Protein 7TXJ (pdb70)

Secondary structure (DSSP, 8-state):
---SHHHHHHHHTHHHHHHHHHSSS-SHHHHTSHHHHHHHHHHHHHHHHHHHHT-HHHHHHHHHHHHHHHHTT--HHHHHHHHHHHHHHHTTTTTS--S--HHHHHHHHHTTS-------TTEEEEE-TTS-EEEEEHHHHHHHHHHHHHHH-/--------S--S-HHHHHHHHHHHHHHHHH-HHHHHHHHHHHHHHHIIIIIIIIIHHHHHHHHHHHHHH-SS--HHHHHHHHHIIIIITTT--S-HHHHHHHHHTTT--HHHHHHHHHHHHHHHHHH-HHHHHHH-S----TTTHHHHHHHHHHHS-PPPTTTTTTTTTTTS----TTSSSSS----THHHHHHHHHT-

Solvent-accessible surface area: 23412 Å² total; per-residue (Å²): 266,77,84,157,51,26,55,119,140,81,81,63,146,60,100,56,75,15,30,0,61,83,12,93,94,94,11,177,134,34,51,63,89,104,175,25,40,124,41,10,51,133,90,4,118,94,54,11,125,94,95,50,66,126,58,102,50,11,78,64,2,84,100,14,3,81,96,28,6,109,136,46,40,10,44,113,108,63,30,41,81,14,53,33,8,0,71,90,14,19,42,45,60,70,122,94,130,110,14,22,52,50,92,44,27,30,69,39,40,20,125,72,18,56,67,155,136,144,121,67,7,84,71,58,105,20,147,26,219,117,54,112,85,50,77,11,24,16,41,97,7,6,69,54,13,12,85,35,14,75,171,137,93,124,95,110,82,146,91,159,184,86,77,99,160,62,33,34,88,119,95,46,40,139,46,59,5,44,42,24,45,121,80,33,89,106,157,0,118,90,78,5,84,109,30,9,62,72,96,86,57,44,82,45,61,4,48,40,100,0,30,103,118,2,118,107,40,4,93,87,42,41,41,76,85,77,23,160,50,9,66,79,5,0,57,58,1,0,94,1,2,16,23,0,12,64,42,36,0,52,27,1,63,63,28,1,49,80,101,62,35,89,54,81,17,5,56,80,2,5,4,75,0,0,59,26,0,81,62,70,1,40,39,16,32,100,81,26,33,173,73,121,12,52,70,94,56,2,51,57,45,9,6,63,31,15,142,142,51,34,26,28,71,76,70,100,26,28,114,90,27,58,103,95,113,147,94,67,70,64,142,160,106,69,64,96,45,184,60,79,66,117,83,61,167,67,60,124,125,136,124,184

B-factor: mean 101.98, std 21.0, range [30.0, 161.42]

Foldseek 3Di:
DDDDVVLVVQLVVVLVVLCCVVPPPDNPPPVPDVVVVVVSNVVSVVVSVCVVVPCVQLVVLLVLLPVLCPVQVNDPPCSVVSSCCSCVDSPCPDPPPDPDDDVVVVVVVVVVQADDDCPDRQKDWDAHPVRDIDIDGNSVSVVVSVVVSVVVD/DCPDDDDDDDDVCVLVVVLVVQLVVCCVPPHNPCSNVPVVVVVVQVCVQCVLAVNVLCVVCVVVLCVPPNDPPCPLVVCLLVVLCQCCPQWLADAPVRVLVPSCVVPDDNPVSLASSQVSLVVRCVRFVVVVVLLDPDHGDSVCNSPRSRVSSVVDDTHDNCRSGDVPHDPDDDDALPDPDDPRVDDCVVPVVVVVVVD

Radius of gyration: 25.63 Å; Cα contacts (8 Å, |Δi|>4): 275; chains: 2; bounding box: 57×67×66 Å

Nearest PDB structures (foldseek):
  7txj-assembly1_A-1  TM=1.007E+00  e=1.797E-23  Betalipothrixvirus pozzuoliense
  6wq2-assembly1_B  TM=9.716E-01  e=8.296E-14  Sulfolobus islandicus filamentous virus
  8iuj-assembly1_4A  TM=2.163E-01  e=3.738E+00  Euglena gracilis
  7txj-assembly1_a-1  TM=1.005E+00  e=4.068E-31  Betalipothrixvirus pozzuoliense
  6wq2-assembly1_d  TM=9.710E-01  e=1.182E-21  Sulfolobus islandicus filamentous virus

Structure (mmCIF, N/CA/C/O backbone):
data_7TXJ
#
_entry.id   7TXJ
#
loop_
_entity.id
_entity.type
_entity.pdbx_description
1 polymer "DNA (5'-D(*TP*AP*TP*AP*TP*AP*TP*AP*TP*AP*TP*A)-3')"
2 polymer MCP1
3 polymer MCP2
#
loop_
_atom_site.group_PDB
_atom_site.id
_atom_site.type_symbol
_atom_site.label_atom_id
_atom_site.label_alt_id
_atom_site.label_comp_id
_atom_site.label_asym_id
_atom_site.label_entity_id
_atom_site.label_seq_id
_atom_site.pdbx_PDB_ins_code
_atom_site.Cartn_x
_atom_site.Cartn_y
_atom_site.Cartn_z
_atom_site.occupancy
_atom_site.B_iso_or_equiv
_atom_site.auth_seq_id
_atom_site.auth_comp_id
_atom_site.auth_asym_id
_atom_site.auth_atom_id
_atom_site.pdbx_PDB_model_num
ATOM 493 N N . ARG C 2 7 ? 0.977 -43.282 29.516 1.00 90.73 7 ARG A N 1
ATOM 494 C CA . ARG C 2 7 ? -0.023 -43.159 30.567 1.00 90.73 7 ARG A CA 1
ATOM 495 C C . ARG C 2 7 ? -0.374 -41.704 30.818 1.00 90.73 7 ARG A C 1
ATOM 496 O O . ARG C 2 7 ? 0.403 -40.813 30.491 1.00 90.73 7 ARG A O 1
ATOM 504 N N . LEU C 2 8 ? -1.540 -41.460 31.410 1.00 89.69 8 LEU A N 1
ATOM 505 C CA . LEU C 2 8 ? -1.965 -40.113 31.764 1.00 89.69 8 LEU A CA 1
ATOM 506 C C . LEU C 2 8 ? -1.759 -39.909 33.254 1.00 89.69 8 LEU A C 1
ATOM 507 O O . LEU C 2 8 ? -2.060 -40.800 34.054 1.00 89.69 8 LEU A O 1
ATOM 512 N N . SER C 2 9 ? -1.244 -38.744 33.618 1.00 87.87 9 SER A N 1
ATOM 513 C CA . SER C 2 9 ? -1.134 -38.368 35.016 1.00 87.87 9 SER A CA 1
ATOM 514 C C . SER C 2 9 ? -0.898 -36.873 35.086 1.00 87.87 9 SER A C 1
ATOM 515 O O . SER C 2 9 ? 0.040 -36.371 34.462 1.00 87.87 9 SER A O 1
ATOM 518 N N . GLN C 2 10 ? -1.750 -36.174 35.833 1.00 84.96 10 GLN A N 1
ATOM 519 C CA . GLN C 2 10 ? -1.577 -34.748 36.070 1.00 84.96 10 GLN A CA 1
ATOM 520 C C . GLN C 2 10 ? -1.428 -33.979 34.768 1.00 84.96 10 GLN A C 1
ATOM 521 O O . GLN C 2 10 ? -2.346 -33.275 34.340 1.00 84.96 10 GLN A O 1
ATOM 527 N N . ALA C 2 11 ? -0.267 -34.125 34.131 1.00 79.99 11 ALA A N 1
ATOM 528 C CA . ALA C 2 11 ? 0.084 -33.272 33.006 1.00 79.99 11 ALA A CA 1
ATOM 529 C C . ALA C 2 11 ? -0.844 -33.476 31.820 1.00 79.99 11 ALA A C 1
ATOM 530 O O . ALA C 2 11 ? -0.998 -32.577 30.990 1.00 79.99 11 ALA A O 1
ATOM 532 N N . SER C 2 12 ? -1.461 -34.651 31.709 1.00 76.77 12 SER A N 1
ATOM 533 C CA . SER C 2 12 ? -2.223 -34.947 30.500 1.00 76.77 12 SER A CA 1
ATOM 534 C C . SER C 2 12 ? -3.419 -34.017 30.350 1.00 76.77 12 SER A C 1
ATOM 535 O O . SER C 2 12 ? -3.722 -33.556 29.243 1.00 76.77 12 SER A O 1
ATOM 538 N N . VAL C 2 13 ? -4.119 -33.737 31.449 1.00 73.79 13 VAL A N 1
ATOM 539 C CA . VAL C 2 13 ? -5.265 -32.838 31.376 1.00 73.79 13 VAL A CA 1
ATOM 540 C C . VAL C 2 13 ? -4.829 -31.458 30.910 1.00 73.79 13 VAL A C 1
ATOM 541 O O . VAL C 2 13 ? -5.458 -30.857 30.033 1.00 73.79 13 VAL A O 1
ATOM 545 N N . LEU C 2 14 ? -3.739 -30.941 31.473 1.00 74.51 14 LEU A N 1
ATOM 546 C CA . LEU C 2 14 ? -3.239 -29.643 31.040 1.00 74.51 14 LEU A CA 1
ATOM 547 C C . LEU C 2 14 ? -2.835 -29.671 29.578 1.00 74.51 14 LEU A C 1
ATOM 548 O O . LEU C 2 14 ? -3.079 -28.712 28.839 1.00 74.51 14 LEU A O 1
ATOM 553 N N . ARG C 2 15 ? -2.204 -30.758 29.144 1.00 72.05 15 ARG A N 1
ATOM 554 C CA . ARG C 2 15 ? -1.741 -30.824 27.767 1.00 72.05 15 ARG A CA 1
ATOM 555 C C . ARG C 2 15 ? -2.913 -30.825 26.799 1.00 72.05 15 ARG A C 1
ATOM 556 O O . ARG C 2 15 ? -2.839 -30.216 25.729 1.00 72.05 15 ARG A O 1
ATOM 564 N N . TYR C 2 16 ? -4.002 -31.511 27.149 1.00 72.18 16 TYR A N 1
ATOM 565 C CA . TYR C 2 16 ? -5.188 -31.446 26.300 1.00 72.18 16 TYR A CA 1
ATOM 566 C C . TYR C 2 16 ? -5.818 -30.063 26.347 1.00 72.18 16 TYR A C 1
ATOM 567 O O . TYR C 2 16 ? -6.328 -29.571 25.336 1.00 72.18 16 TYR A O 1
ATOM 576 N N . TYR C 2 17 ? -5.808 -29.427 27.519 1.00 76.28 17 TYR A N 1
ATOM 577 C CA . TYR C 2 17 ? -6.364 -28.084 27.638 1.00 76.28 17 TYR A CA 1
ATOM 578 C C . TYR C 2 17 ? -5.636 -27.080 26.763 1.00 76.28 17 TYR A C 1
ATOM 579 O O . TYR C 2 17 ? -6.278 -26.263 26.100 1.00 76.28 17 TYR A O 1
ATOM 588 N N . ALA C 2 18 ? -4.308 -27.125 26.744 1.00 78.80 18 ALA A N 1
ATOM 589 C CA . ALA C 2 18 ? -3.554 -26.067 26.088 1.00 78.80 18 ALA A CA 1
ATOM 590 C C . ALA C 2 18 ? -3.868 -25.994 24.602 1.00 78.80 18 ALA A C 1
ATOM 591 O O . ALA C 2 18 ? -4.004 -24.902 24.043 1.00 78.80 18 ALA A O 1
ATOM 593 N N . LYS C 2 19 ? -4.001 -27.143 23.945 1.00 75.53 19 LYS A N 1
ATOM 594 C CA . LYS C 2 19 ? -4.031 -27.147 22.489 1.00 75.53 19 LYS A CA 1
ATOM 595 C C . LYS C 2 19 ? -5.407 -26.856 21.910 1.00 75.53 19 LYS A C 1
ATOM 596 O O . LYS C 2 19 ? -5.531 -26.757 20.687 1.00 75.53 19 LYS A O 1
ATOM 602 N N . ARG C 2 20 ? -6.436 -26.710 22.743 1.00 82.45 20 ARG A N 1
ATOM 603 C CA . ARG C 2 20 ? -7.739 -26.307 22.232 1.00 82.45 20 ARG A CA 1
ATOM 604 C C . ARG C 2 20 ? -7.781 -24.830 21.878 1.00 82.45 20 ARG A C 1
ATOM 605 O O . ARG C 2 20 ? -8.661 -24.406 21.116 1.00 82.45 20 ARG A O 1
ATOM 613 N N . PHE C 2 21 ? -6.843 -24.046 22.408 1.00 82.63 21 PHE A N 1
ATOM 614 C CA . PHE C 2 21 ? -6.920 -22.596 22.288 1.00 82.63 21 PHE A CA 1
ATOM 615 C C . PHE C 2 21 ? -6.825 -22.154 20.833 1.00 82.63 21 PHE A C 1
ATOM 616 O O . PHE C 2 21 ? -7.581 -21.282 20.396 1.00 82.63 21 PHE A O 1
ATOM 624 N N . THR C 2 22 ? -5.891 -22.727 20.074 1.00 80.86 22 THR A N 1
ATOM 625 C CA . THR C 2 22 ? -5.688 -22.275 18.701 1.00 80.86 22 THR A CA 1
ATOM 626 C C . THR C 2 22 ? -6.921 -22.516 17.842 1.00 80.86 22 THR A C 1
ATOM 627 O O . THR C 2 22 ? -7.422 -21.595 17.188 1.00 80.86 22 THR A O 1
ATOM 631 N N . MET C 2 23 ? -7.435 -23.744 17.839 1.00 84.06 23 MET A N 1
ATOM 632 C CA . MET C 2 23 ? -8.577 -24.050 16.989 1.00 84.06 23 MET A CA 1
ATOM 633 C C . MET C 2 23 ? -9.836 -23.367 17.492 1.00 84.06 23 MET A C 1
ATOM 634 O O . MET C 2 23 ? -10.761 -23.110 16.715 1.00 84.06 23 MET A O 1
ATOM 639 N N . ASN C 2 24 ? -9.904 -23.073 18.788 1.00 80.77 24 ASN A N 1
ATOM 640 C CA . ASN C 2 24 ? -11.076 -22.368 19.283 1.00 80.77 24 ASN A CA 1
ATOM 641 C C . ASN C 2 24 ? -11.048 -20.892 18.897 1.00 80.77 24 ASN A C 1
ATOM 642 O O . ASN C 2 24 ? -12.075 -20.333 18.491 1.00 80.77 24 ASN A O 1
ATOM 647 N N . VAL C 2 25 ? -9.885 -20.242 18.998 1.00 79.42 25 VAL A N 1
ATOM 648 C CA . VAL C 2 25 ? -9.810 -18.846 18.581 1.00 79.42 25 VAL A CA 1
ATOM 649 C C . VAL C 2 25 ? -9.930 -18.747 17.072 1.00 79.42 25 VAL A C 1
ATOM 650 O O . VAL C 2 25 ? -10.320 -17.705 16.537 1.00 79.42 25 VAL A O 1
ATOM 654 N N . GLY C 2 26 ? -9.603 -19.821 16.359 1.00 78.64 26 GLY A N 1
ATOM 655 C CA . GLY C 2 26 ? -9.847 -19.828 14.930 1.00 78.64 26 GLY A CA 1
ATOM 656 C C . GLY C 2 26 ? -11.324 -19.799 14.594 1.00 78.64 26 GLY A C 1
ATOM 657 O O . GLY C 2 26 ? -11.753 -19.051 13.714 1.00 78.64 26 GLY A O 1
ATOM 658 N N . THR C 2 27 ? -12.124 -20.608 15.291 1.00 75.67 27 THR A N 1
ATOM 659 C CA . THR C 2 27 ? -13.535 -20.710 14.938 1.00 75.67 27 THR A CA 1
ATOM 660 C C . THR C 2 27 ? -14.341 -19.551 15.500 1.00 75.67 27 THR A C 1
ATOM 661 O O . THR C 2 27 ? -15.398 -19.208 14.960 1.00 75.67 27 THR A O 1
ATOM 665 N N . THR C 2 28 ? -13.880 -18.944 16.594 1.00 77.90 28 THR A N 1
ATOM 666 C CA . THR C 2 28 ? -14.590 -17.776 17.103 1.00 77.90 28 THR A CA 1
ATOM 667 C C . THR C 2 28 ? -14.546 -16.629 16.103 1.00 77.90 28 THR A C 1
ATOM 668 O O . THR C 2 28 ? -15.588 -16.080 15.733 1.00 77.90 28 THR A O 1
ATOM 672 N N . ALA C 2 29 ? -13.355 -16.266 15.641 1.00 78.34 29 ALA A N 1
ATOM 673 C CA . ALA C 2 29 ? -13.174 -15.243 14.616 1.00 78.34 29 ALA A CA 1
ATOM 674 C C . ALA C 2 29 ? -12.428 -15.885 13.456 1.00 78.34 29 ALA A C 1
ATOM 675 O O . ALA C 2 29 ? -11.285 -16.322 13.613 1.00 78.34 29 ALA A O 1
ATOM 677 N N . HIS C 2 30 ? -13.064 -15.927 12.289 1.00 78.90 30 HIS A N 1
ATOM 678 C CA . HIS C 2 30 ? -12.636 -16.864 11.259 1.00 78.90 30 HIS A CA 1
ATOM 679 C C . HIS C 2 30 ? -11.428 -16.347 10.493 1.00 78.90 30 HIS A C 1
ATOM 680 O O . HIS C 2 30 ? -10.368 -16.980 10.492 1.00 78.90 30 HIS A O 1
ATOM 687 N N . VAL C 2 31 ? -11.557 -15.199 9.838 1.00 86.04 31 VAL A N 1
ATOM 688 C CA . VAL C 2 31 ? -10.455 -14.685 9.035 1.00 86.04 31 VAL A CA 1
ATOM 689 C C . VAL C 2 31 ? -9.932 -13.422 9.702 1.00 86.04 31 VAL A C 1
ATOM 690 O O . VAL C 2 31 ? -9.196 -12.634 9.098 1.00 86.04 31 VAL A O 1
ATOM 694 N N . LEU C 2 32 ? -10.301 -13.222 10.964 1.00 91.08 32 LEU A N 1
ATOM 695 C CA . LEU C 2 32 ? -9.841 -12.077 11.740 1.00 91.08 32 LEU A CA 1
ATOM 696 C C . LEU C 2 32 ? -9.165 -12.601 13.006 1.00 91.08 32 LEU A C 1
ATOM 697 O O . LEU C 2 32 ? -9.765 -12.657 14.079 1.00 91.08 32 LEU A O 1
ATOM 702 N N . GLY C 2 33 ? -7.893 -12.972 12.882 1.00 99.69 33 GLY A N 1
ATOM 703 C CA . GLY C 2 33 ? -7.159 -13.409 14.055 1.00 99.69 33 GLY A CA 1
ATOM 704 C C . GLY C 2 33 ? -6.407 -12.267 14.707 1.00 9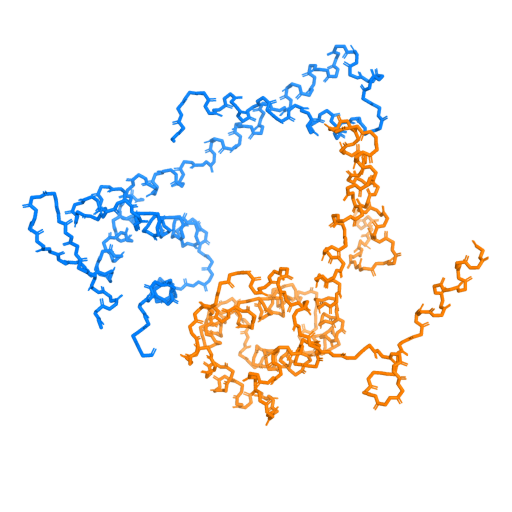9.69 33 GLY A C 1
ATOM 705 O O . GLY C 2 33 ? -6.589 -11.983 15.895 1.00 99.69 33 GLY A O 1
ATOM 706 N N . LYS C 2 34 ? -5.579 -11.573 13.923 1.00 110.75 34 LYS A N 1
ATOM 707 C CA . LYS C 2 34 ? -4.745 -10.510 14.471 1.00 110.75 34 LYS A CA 1
ATOM 708 C C . LYS C 2 34 ? -5.600 -9.398 15.060 1.00 110.75 34 LYS A C 1
ATOM 709 O O . LYS C 2 34 ? -5.313 -8.881 16.145 1.00 110.75 34 LYS A O 1
ATOM 715 N N . GLU C 2 35 ? -6.664 -9.024 14.355 1.00 112.51 35 GLU A N 1
ATOM 716 C CA . GLU C 2 35 ? -7.503 -7.926 14.812 1.00 112.51 35 GLU A CA 1
ATOM 717 C C . GLU C 2 35 ? -8.265 -8.299 16.076 1.00 112.51 35 GLU A C 1
ATOM 718 O O . GLU C 2 35 ? -8.248 -7.559 17.064 1.00 112.51 35 GLU A O 1
ATOM 724 N N . VAL C 2 36 ? -8.933 -9.452 16.068 1.00 105.09 36 VAL A N 1
ATOM 725 C CA . VAL C 2 36 ? -9.835 -9.782 17.164 1.00 105.09 36 VAL A CA 1
ATOM 726 C C . VAL C 2 36 ? -9.061 -10.178 18.413 1.00 105.09 36 VAL A C 1
ATOM 727 O O . VAL C 2 36 ? -9.374 -9.722 19.519 1.00 105.09 36 VAL A O 1
ATOM 731 N N . ALA C 2 37 ? -8.034 -11.018 18.266 1.00 102.79 37 ALA A N 1
ATOM 732 C CA . ALA C 2 37 ? -7.432 -11.641 19.441 1.00 102.79 37 ALA A CA 1
ATOM 733 C C . ALA C 2 37 ? -6.756 -10.618 20.343 1.00 102.79 37 ALA A C 1
ATOM 734 O O . ALA C 2 37 ? -6.422 -10.923 21.492 1.00 102.79 37 ALA A O 1
ATOM 736 N N . GLY C 2 38 ? -6.545 -9.401 19.844 1.00 109.11 38 GLY A N 1
ATOM 737 C CA . GLY C 2 38 ? -5.890 -8.389 20.656 1.00 109.11 38 GLY A CA 1
ATOM 738 C C . GLY C 2 38 ? -6.701 -8.000 21.878 1.00 109.11 38 GLY A C 1
ATOM 739 O O . GLY C 2 38 ? -6.151 -7.779 22.960 1.00 109.11 38 GLY A O 1
ATOM 740 N N . ASN C 2 39 ? -8.013 -7.907 21.721 1.00 106.99 39 ASN A N 1
ATOM 741 C CA . ASN C 2 39 ? -8.864 -7.446 22.810 1.00 106.99 39 ASN A CA 1
ATOM 742 C C . ASN C 2 39 ? -8.876 -8.472 23.938 1.00 106.99 39 ASN A C 1
ATOM 743 O O . ASN C 2 39 ? -8.976 -9.673 23.673 1.00 106.99 39 ASN A O 1
ATOM 748 N N . PRO C 2 40 ? -8.765 -8.047 25.196 1.00 108.13 40 PRO A N 1
ATOM 749 C CA . PRO C 2 40 ? -8.730 -9.022 26.298 1.00 108.13 40 PRO A CA 1
ATOM 750 C C . PRO C 2 40 ? -10.022 -9.797 26.476 1.00 108.13 40 PRO A C 1
ATOM 751 O O . PRO C 2 40 ? -9.990 -10.951 26.936 1.00 108.13 40 PRO A O 1
ATOM 755 N N . TRP C 2 41 ? -11.164 -9.196 26.136 1.00 106.55 41 TRP A N 1
ATOM 756 C CA . TRP C 2 41 ? -12.436 -9.838 26.438 1.00 106.55 41 TRP A CA 1
ATOM 757 C C . TRP C 2 41 ? -12.536 -11.187 25.745 1.00 106.55 41 TRP A C 1
ATOM 758 O O . TRP C 2 41 ? -12.887 -12.193 26.371 1.00 106.55 41 TRP A O 1
ATOM 769 N N . VAL C 2 42 ? -12.232 -11.224 24.444 1.00 102.15 42 VAL A N 1
ATOM 770 C CA . VAL C 2 42 ? -12.359 -12.463 23.687 1.00 102.15 42 VAL A CA 1
ATOM 771 C C . VAL C 2 42 ? -11.449 -13.526 24.265 1.00 102.15 42 VAL A C 1
ATOM 772 O O . VAL C 2 42 ? -11.803 -14.710 24.288 1.00 102.15 42 VAL A O 1
ATOM 776 N N . ALA C 2 43 ? -10.268 -13.131 24.743 1.00 103.06 43 ALA A N 1
ATOM 777 C CA . ALA C 2 43 ? -9.411 -14.084 25.430 1.00 103.06 43 ALA A CA 1
ATOM 778 C C . ALA C 2 43 ? -10.107 -14.650 26.655 1.00 103.06 43 ALA A C 1
ATOM 779 O O . ALA C 2 43 ? -10.065 -15.864 26.883 1.00 103.06 43 ALA A O 1
ATOM 781 N N . LYS C 2 44 ? -10.788 -13.799 27.425 1.00 101.55 44 LYS A N 1
ATOM 782 C CA . LYS C 2 44 ? -11.526 -14.296 28.583 1.00 101.55 44 LYS A CA 1
ATOM 783 C C . LYS C 2 44 ? -12.585 -15.314 28.176 1.00 101.55 44 LYS A C 1
ATOM 784 O O . LYS C 2 44 ? -12.683 -16.396 28.767 1.00 101.55 44 LYS A O 1
ATOM 790 N N . ALA C 2 45 ? -13.382 -14.992 27.158 1.00 93.30 45 ALA A N 1
ATOM 791 C CA . ALA C 2 45 ? -14.477 -15.877 26.776 1.00 93.30 45 ALA A CA 1
ATOM 792 C C . ALA C 2 45 ? -13.960 -17.199 26.227 1.00 93.30 45 ALA A C 1
ATOM 793 O O . ALA C 2 45 ? -14.489 -18.268 26.553 1.00 93.30 45 ALA A O 1
ATOM 795 N N . ILE C 2 46 ? -12.936 -17.152 25.374 1.00 89.52 46 ILE A N 1
ATOM 796 C CA . ILE C 2 46 ? -12.476 -18.379 24.737 1.00 89.52 46 ILE A CA 1
ATOM 797 C C . ILE C 2 46 ? -11.751 -19.254 25.751 1.00 89.52 46 ILE A C 1
ATOM 798 O O . ILE C 2 46 ? -11.858 -20.489 25.722 1.00 89.52 46 ILE A O 1
ATOM 803 N N . ASP C 2 47 ? -11.030 -18.627 26.684 1.00 92.69 47 ASP A N 1
ATOM 804 C CA . ASP C 2 47 ? -10.551 -19.332 27.862 1.00 92.69 47 ASP A CA 1
ATOM 805 C C . ASP C 2 47 ? -11.691 -20.050 28.560 1.00 92.69 47 ASP A C 1
ATOM 806 O O . ASP C 2 47 ? -11.661 -21.273 28.728 1.00 92.69 47 ASP A O 1
ATOM 811 N N . LYS C 2 48 ? -12.737 -19.307 28.925 1.00 86.45 48 LYS A N 1
ATOM 812 C CA . LYS C 2 48 ? -13.799 -19.889 29.731 1.00 86.45 48 LYS A CA 1
ATOM 813 C C . LYS C 2 48 ? -14.463 -21.047 29.005 1.00 86.45 48 LYS A C 1
ATOM 814 O O . LYS C 2 48 ? -14.862 -22.031 29.635 1.00 86.45 48 LYS A O 1
ATOM 820 N N . LEU C 2 49 ? -14.579 -20.953 27.681 1.00 76.73 49 LEU A N 1
ATOM 821 C CA . LEU C 2 49 ? -15.202 -22.029 26.921 1.00 76.73 49 LEU A CA 1
ATOM 822 C C . LEU C 2 49 ? -14.318 -23.261 26.864 1.00 76.73 49 LEU A C 1
ATOM 823 O O . LEU C 2 49 ? -14.818 -24.378 27.019 1.00 76.73 49 LEU A O 1
ATOM 828 N N . SER C 2 50 ? -13.017 -23.094 26.647 1.00 77.96 50 SER A N 1
ATOM 829 C CA . SER C 2 50 ? -12.160 -24.252 26.437 1.00 77.96 50 SER A CA 1
ATOM 830 C C . SER C 2 50 ? -11.946 -25.069 27.700 1.00 77.96 50 SER A C 1
ATOM 831 O O . SER C 2 50 ? -11.322 -26.130 27.638 1.00 77.96 50 SER A O 1
ATOM 834 N N . TYR C 2 51 ? -12.433 -24.595 28.839 1.00 75.04 51 TYR A N 1
ATOM 835 C CA . TYR C 2 51 ? -12.343 -25.339 30.086 1.00 75.04 51 TYR A CA 1
ATOM 836 C C . TYR C 2 51 ? -13.402 -26.422 30.203 1.00 75.04 51 TYR A C 1
ATOM 837 O O . TYR C 2 51 ? -13.149 -27.457 30.827 1.00 75.04 51 TYR A O 1
ATOM 846 N N . GLN C 2 52 ? -14.585 -26.206 29.630 1.00 75.84 52 GLN A N 1
ATOM 847 C CA . GLN C 2 52 ? -15.671 -27.164 29.801 1.00 75.84 52 GLN A CA 1
ATOM 848 C C . GLN C 2 52 ? -15.485 -28.386 28.916 1.00 75.84 52 GLN A C 1
ATOM 849 O O . GLN C 2 52 ? -15.987 -29.471 29.231 1.00 75.84 52 GLN A O 1
ATOM 855 N N . GLU C 2 53 ? -14.782 -28.233 27.798 1.00 77.37 53 GLU A N 1
ATOM 856 C CA . GLU C 2 53 ? -14.580 -29.372 26.914 1.00 77.37 53 GLU A CA 1
ATOM 857 C C . GLU C 2 53 ? -13.707 -30.431 27.576 1.00 77.37 53 GLU A C 1
ATOM 858 O O . GLU C 2 53 ? -14.003 -31.628 27.495 1.00 77.37 53 GLU A O 1
ATOM 864 N N . THR C 2 54 ? -12.651 -30.012 28.276 1.00 74.59 54 THR A N 1
ATOM 865 C CA . THR C 2 54 ? -11.859 -30.976 29.033 1.00 74.59 54 THR A CA 1
ATOM 866 C C . THR C 2 54 ? -12.671 -31.586 30.163 1.00 74.59 54 THR A C 1
ATOM 867 O O . THR C 2 54 ? -12.487 -32.757 30.501 1.00 74.59 54 THR A O 1
ATOM 871 N N . TYR C 2 55 ? -13.546 -30.800 30.787 1.00 77.99 55 TYR A N 1
ATOM 872 C CA . TYR C 2 55 ? -14.397 -31.350 31.834 1.00 77.99 55 TYR A CA 1
ATOM 873 C C . TYR C 2 55 ? -15.277 -32.461 31.292 1.00 77.99 55 TYR A C 1
ATOM 874 O O . TYR C 2 55 ? -15.396 -33.524 31.909 1.00 77.99 55 TYR A O 1
ATOM 883 N N . ASN C 2 56 ? -15.889 -32.243 30.130 1.00 73.13 56 ASN A N 1
ATOM 884 C CA . ASN C 2 56 ? -16.690 -33.298 29.522 1.00 73.13 56 ASN A CA 1
ATOM 885 C C . ASN C 2 56 ? -15.833 -34.497 29.148 1.00 73.13 56 ASN A C 1
ATOM 886 O O . ASN C 2 56 ? -16.250 -35.646 29.320 1.00 73.13 56 ASN A O 1
ATOM 891 N N . TRP C 2 57 ? -14.628 -34.255 28.634 1.00 71.61 57 TRP A N 1
ATOM 892 C CA . TRP C 2 57 ? -13.789 -35.379 28.231 1.00 71.61 57 TRP A CA 1
ATOM 893 C C . TRP C 2 57 ? -13.389 -36.237 29.422 1.00 71.61 57 TRP A C 1
ATOM 894 O O . TRP C 2 57 ? -13.604 -37.452 29.419 1.00 71.61 57 TRP A O 1
ATOM 905 N N . ILE C 2 58 ? -12.817 -35.624 30.455 1.00 70.73 58 ILE A N 1
ATOM 906 C CA . ILE C 2 58 ? -12.299 -36.406 31.571 1.00 70.73 58 ILE A CA 1
ATOM 907 C C . ILE C 2 58 ? -13.433 -36.968 32.417 1.00 70.73 58 ILE A C 1
ATOM 908 O O . ILE C 2 58 ? -13.316 -38.062 32.979 1.00 70.73 58 ILE A O 1
ATOM 913 N N . SER C 2 59 ? -14.540 -36.237 32.538 1.00 73.78 59 SER A N 1
ATOM 914 C CA . SER C 2 59 ? -15.637 -36.730 33.361 1.00 73.78 59 SER A CA 1
ATOM 915 C C . SER C 2 59 ? -16.323 -37.919 32.710 1.00 73.78 59 SER A C 1
ATOM 916 O O . SER C 2 59 ? -16.879 -38.777 33.403 1.00 73.78 59 SER A O 1
ATOM 919 N N . ASP C 2 60 ? -16.301 -37.986 31.385 1.00 75.57 60 ASP A N 1
ATOM 920 C CA . ASP C 2 60 ? -17.011 -39.020 30.655 1.00 75.57 60 ASP A CA 1
ATOM 921 C C . ASP C 2 60 ? -16.084 -40.058 30.046 1.00 75.57 60 ASP A C 1
ATOM 922 O O . ASP C 2 60 ? -16.442 -40.676 29.041 1.00 75.57 60 ASP A O 1
ATOM 927 N N . TYR C 2 61 ? -14.902 -40.251 30.614 1.00 78.32 61 TYR A N 1
ATOM 928 C CA . TYR C 2 61 ? -13.948 -41.222 30.107 1.00 78.32 61 TYR A CA 1
ATOM 929 C C . TYR C 2 61 ? -13.675 -42.338 31.101 1.00 78.32 61 TYR A C 1
ATOM 930 O O . TYR C 2 61 ? -12.913 -43.255 30.791 1.00 78.32 61 TYR A O 1
ATOM 939 N N . GLN C 2 62 ? -14.303 -42.299 32.278 1.00 87.82 62 GLN A N 1
ATOM 940 C CA . GLN C 2 62 ? -13.950 -43.236 33.338 1.00 87.82 62 GLN A CA 1
ATOM 941 C C . GLN C 2 62 ? -14.258 -44.676 32.964 1.00 87.82 62 GLN A C 1
ATOM 942 O O . GLN C 2 62 ? -13.515 -45.583 33.352 1.00 87.82 62 GLN A O 1
ATOM 948 N N . ALA C 2 63 ? -15.343 -44.913 32.228 1.00 92.69 63 ALA A N 1
ATOM 949 C CA . ALA C 2 63 ? -15.702 -46.285 31.890 1.00 92.69 63 ALA A CA 1
ATOM 950 C C . ALA C 2 63 ? -14.579 -46.973 31.130 1.00 92.69 63 ALA A C 1
ATOM 951 O O . ALA C 2 63 ? -14.198 -48.110 31.448 1.00 92.69 63 ALA A O 1
ATOM 953 N N . SER C 2 64 ? -14.027 -46.290 30.131 1.00 90.36 64 SER A N 1
ATOM 954 C CA . SER C 2 64 ? -12.951 -46.875 29.349 1.00 90.36 64 SER A CA 1
ATOM 955 C C . SER C 2 64 ? -11.733 -47.144 30.215 1.00 90.36 64 SER A C 1
ATOM 956 O O . SER C 2 64 ? -11.110 -48.204 30.108 1.00 90.36 64 SER A O 1
ATOM 959 N N . HIS C 2 65 ? -11.385 -46.200 31.088 1.00 85.54 65 HIS A N 1
ATOM 960 C CA . HIS C 2 65 ? -10.203 -46.384 31.916 1.00 85.54 65 HIS A CA 1
ATOM 961 C C . HIS C 2 65 ? -10.377 -47.547 32.877 1.00 85.54 65 HIS A C 1
ATOM 962 O O . HIS C 2 65 ? -9.424 -48.290 33.114 1.00 85.54 65 HIS A O 1
ATOM 969 N N . LEU C 2 66 ? -11.572 -47.736 33.436 1.00 91.39 66 LEU A N 1
ATOM 970 C CA . LEU C 2 66 ? -11.761 -48.850 34.361 1.00 91.39 66 LEU A CA 1
ATOM 971 C C . LEU C 2 66 ? -11.785 -50.189 33.638 1.00 91.39 66 LEU A C 1
ATOM 972 O O . LEU C 2 66 ? -11.280 -51.188 34.164 1.00 91.39 66 LEU A O 1
ATOM 977 N N . ALA C 2 67 ? -12.359 -50.244 32.435 1.00 92.69 67 ALA A N 1
ATOM 978 C CA . ALA C 2 67 ? -12.254 -51.483 31.665 1.00 92.69 67 ALA A CA 1
ATOM 979 C C . ALA C 2 67 ? -10.798 -51.788 31.332 1.00 92.69 67 ALA A C 1
ATOM 980 O O . ALA C 2 67 ? -10.346 -52.940 31.429 1.00 92.69 67 ALA A O 1
ATOM 982 N N . LYS C 2 68 ? -10.046 -50.755 30.956 1.00 87.25 68 LYS A N 1
ATOM 983 C CA . LYS C 2 68 ? -8.623 -50.919 30.709 1.00 87.25 68 LYS A CA 1
ATOM 984 C C . LYS C 2 68 ? -7.914 -51.403 31.964 1.00 87.25 68 LYS A C 1
ATOM 985 O O . LYS C 2 68 ? -6.981 -52.209 31.893 1.00 87.25 68 LYS A O 1
ATOM 991 N N . GLN C 2 69 ? -8.347 -50.914 33.124 1.00 94.54 69 GLN A N 1
ATOM 992 C CA . GLN C 2 69 ? -7.771 -51.351 34.387 1.00 94.54 69 GLN A CA 1
ATOM 993 C C . GLN C 2 69 ? -8.014 -52.831 34.618 1.00 94.54 69 GLN A C 1
ATOM 994 O O . GLN C 2 69 ? -7.088 -53.572 34.957 1.00 94.54 69 GLN A O 1
ATOM 1000 N N . VAL C 2 70 ? -9.252 -53.282 34.421 1.00 100.11 70 VAL A N 1
ATOM 1001 C CA . VAL C 2 70 ? -9.577 -54.682 34.682 1.00 100.11 70 VAL A CA 1
ATOM 1002 C C . VAL C 2 70 ? -8.826 -55.598 33.727 1.00 100.11 70 VAL A C 1
ATOM 1003 O O . VAL C 2 70 ? -8.444 -56.713 34.095 1.00 100.11 70 VAL A O 1
ATOM 1007 N N . ALA C 2 71 ? -8.609 -55.155 32.488 1.00 100.55 71 ALA A N 1
ATOM 1008 C CA . ALA C 2 71 ? -7.939 -56.030 31.528 1.00 100.55 71 ALA A CA 1
ATOM 1009 C C . ALA C 2 71 ? -6.520 -56.390 31.963 1.00 100.55 71 ALA A C 1
ATOM 1010 O O . ALA C 2 71 ? -6.060 -57.514 31.716 1.00 100.55 71 ALA A O 1
ATOM 1012 N N . LYS C 2 72 ? -5.822 -55.465 32.626 1.00 98.89 72 LYS A N 1
ATOM 1013 C CA . LYS C 2 72 ? -4.385 -55.618 32.833 1.00 98.89 72 LYS A CA 1
ATOM 1014 C C . LYS C 2 72 ? -4.045 -56.784 33.751 1.00 98.89 72 LYS A C 1
ATOM 1015 O O . LYS C 2 72 ? -3.173 -57.596 33.425 1.00 98.89 72 LYS A O 1
ATOM 1021 N N . GLN C 2 73 ? -4.681 -56.866 34.919 1.00 106.39 73 GLN A N 1
ATOM 1022 C CA . GLN C 2 73 ? -4.268 -57.871 35.892 1.00 106.39 73 GLN A CA 1
ATOM 1023 C C . GLN C 2 73 ? -4.594 -59.266 35.378 1.00 106.39 73 GLN A C 1
ATOM 1024 O O . GLN C 2 73 ? -3.840 -60.213 35.618 1.00 106.39 73 GLN A O 1
ATOM 1030 N N . VAL C 2 74 ? -5.715 -59.404 34.671 1.00 107.46 74 VAL A N 1
ATOM 1031 C CA . VAL C 2 74 ? -6.046 -60.690 34.072 1.00 107.46 74 VAL A CA 1
ATOM 1032 C C . VAL C 2 74 ? -5.030 -61.049 33.001 1.00 107.46 74 VAL A C 1
ATOM 1033 O O . VAL C 2 74 ? -4.599 -62.203 32.899 1.00 107.46 74 VAL A O 1
ATOM 1037 N N . ALA C 2 75 ? -4.622 -60.069 32.191 1.00 108.03 75 ALA A N 1
ATOM 1038 C CA . ALA C 2 75 ? -3.620 -60.345 31.168 1.00 108.03 75 ALA A CA 1
ATOM 1039 C C . ALA C 2 75 ? -2.294 -60.761 31.789 1.00 108.03 75 ALA A C 1
ATOM 1040 O O . ALA C 2 75 ? -1.594 -61.631 31.259 1.00 108.03 75 ALA A O 1
ATOM 1042 N N . GLU C 2 76 ? -1.932 -60.146 32.912 1.00 112.68 76 GLU A N 1
ATOM 1043 C CA . GLU C 2 76 ? -0.622 -60.397 33.502 1.00 112.68 76 GLU A CA 1
ATOM 1044 C C . GLU C 2 76 ? -0.539 -61.794 34.102 1.00 112.68 76 GLU A C 1
ATOM 1045 O O . GLU C 2 76 ? 0.537 -62.402 34.131 1.00 112.68 76 GLU A O 1
ATOM 1051 N N . LYS C 2 77 ? -1.664 -62.321 34.582 1.00 110.08 77 LYS A N 1
ATOM 1052 C CA . LYS C 2 77 ? -1.629 -63.565 35.343 1.00 110.08 77 LYS A CA 1
ATOM 1053 C C . LYS C 2 77 ? -1.285 -64.756 34.453 1.00 110.08 77 LYS A C 1
ATOM 1054 O O . LYS C 2 77 ? -0.827 -65.794 34.943 1.00 110.08 77 LYS A O 1
ATOM 1060 N N . TYR C 2 78 ? -1.474 -64.621 33.143 1.00 112.19 78 TYR A N 1
ATOM 1061 C CA . TYR C 2 78 ? -1.075 -65.649 32.190 1.00 112.19 78 TYR A CA 1
ATOM 1062 C C . TYR C 2 78 ? 0.310 -65.419 31.602 1.00 112.19 78 TYR A C 1
ATOM 1063 O O . TYR C 2 78 ? 0.722 -66.170 30.714 1.00 112.19 78 TYR A O 1
ATOM 1072 N N . GLY C 2 79 ? 1.034 -64.409 32.069 1.00 111.67 79 GLY A N 1
ATOM 1073 C CA . GLY C 2 79 ? 2.352 -64.144 31.517 1.00 111.67 79 GLY A CA 1
ATOM 1074 C C . GLY C 2 79 ? 2.318 -63.722 30.066 1.00 111.67 79 GLY A C 1
ATOM 1075 O O . GLY C 2 79 ? 3.221 -64.069 29.297 1.00 111.67 79 GLY A O 1
ATOM 1076 N N . ILE C 2 80 ? 1.291 -62.978 29.674 1.00 107.48 80 ILE A N 1
ATOM 1077 C CA . ILE C 2 80 ? 1.153 -62.497 28.304 1.00 107.48 80 ILE A CA 1
ATOM 1078 C C . ILE C 2 80 ? 2.234 -61.454 28.049 1.00 107.48 80 ILE A C 1
ATOM 1079 O O . ILE C 2 80 ? 2.419 -60.546 28.871 1.00 107.48 80 ILE A O 1
ATOM 1084 N N . PRO C 2 81 ? 2.969 -61.537 26.946 1.00 105.29 81 PRO A N 1
ATOM 1085 C CA . PRO C 2 81 ? 4.009 -60.549 26.673 1.00 105.29 81 PRO A CA 1
ATOM 1086 C C . PRO C 2 81 ? 3.393 -59.225 26.265 1.00 105.29 81 PRO A C 1
ATOM 1087 O O . PRO C 2 81 ? 2.190 -59.157 25.978 1.00 105.29 81 PRO A O 1
ATOM 1091 N N . PRO C 2 82 ? 4.177 -58.147 26.245 1.00 105.52 82 PRO A N 1
ATOM 1092 C CA . PRO C 2 82 ? 3.579 -56.828 25.996 1.00 105.52 82 PRO A CA 1
ATOM 1093 C C . PRO C 2 82 ? 2.868 -56.702 24.664 1.00 105.52 82 PRO A C 1
ATOM 1094 O O . PRO C 2 82 ? 1.875 -55.970 24.576 1.00 105.52 82 PRO A O 1
ATOM 1098 N N . THR C 2 83 ? 3.332 -57.396 23.625 1.00 107.55 83 THR A N 1
ATOM 1099 C CA . THR C 2 83 ? 2.861 -57.104 22.274 1.00 107.55 83 THR A CA 1
ATOM 1100 C C . THR C 2 83 ? 1.362 -57.349 22.135 1.00 107.55 83 THR A C 1
ATOM 1101 O O . THR C 2 83 ? 0.638 -56.519 21.576 1.00 107.55 83 THR A O 1
ATOM 1105 N N . PHE C 2 84 ? 0.874 -58.470 22.652 1.00 107.78 84 PHE A N 1
ATOM 1106 C CA . PHE C 2 84 ? -0.536 -58.812 22.517 1.00 107.78 84 PHE A CA 1
ATOM 1107 C C . PHE C 2 84 ? -1.421 -58.131 23.542 1.00 107.78 84 PHE A C 1
ATOM 1108 O O . PHE C 2 84 ? -2.651 -58.263 23.460 1.00 107.78 84 PHE A O 1
ATOM 1116 N N . GLN C 2 85 ? -0.840 -57.426 24.510 1.00 102.50 85 GLN A N 1
ATOM 1117 C CA . GLN C 2 85 ? -1.678 -56.825 25.535 1.00 102.50 85 GLN A CA 1
ATOM 1118 C C . GLN C 2 85 ? -2.646 -55.814 24.944 1.00 102.50 85 GLN A C 1
ATOM 1119 O O . GLN C 2 85 ? -3.783 -55.732 25.395 1.00 102.50 85 GLN A O 1
ATOM 1125 N N . GLY C 2 86 ? -2.241 -55.059 23.923 1.00 103.45 86 GLY A N 1
ATOM 1126 C CA . GLY C 2 86 ? -3.173 -54.117 23.313 1.00 103.45 86 GLY A CA 1
ATOM 1127 C C . GLY C 2 86 ? -4.351 -54.799 22.638 1.00 103.45 86 GLY A C 1
ATOM 1128 O O . GLY C 2 86 ? -5.507 -54.378 22.785 1.00 103.45 86 GLY A O 1
ATOM 1129 N N . LEU C 2 87 ? -4.079 -55.860 21.886 1.00 107.01 87 LEU A N 1
ATOM 1130 C CA . LEU C 2 87 ? -5.165 -56.575 21.231 1.00 107.01 87 LEU A CA 1
ATOM 1131 C C . LEU C 2 87 ? -6.089 -57.215 22.258 1.00 107.01 87 LEU A C 1
ATOM 1132 O O . LEU C 2 87 ? -7.283 -57.401 21.998 1.00 107.01 87 LEU A O 1
ATOM 1137 N N . LEU C 2 88 ? -5.555 -57.569 23.430 1.00 106.66 88 LEU A N 1
ATOM 1138 C CA . LEU C 2 88 ? -6.432 -57.951 24.535 1.00 106.66 88 LEU A CA 1
ATOM 1139 C C . LEU C 2 88 ? -7.196 -56.749 25.079 1.00 106.66 88 LEU A C 1
ATOM 1140 O O . LEU C 2 88 ? -8.362 -56.869 25.467 1.00 106.66 88 LEU A O 1
ATOM 1145 N N . MET C 2 89 ? -6.553 -55.582 25.110 1.00 104.21 89 MET A N 1
ATOM 1146 C CA . MET C 2 89 ? -7.187 -54.352 25.563 1.00 104.21 89 MET A CA 1
ATOM 1147 C C . MET C 2 89 ? -8.396 -54.023 24.714 1.00 104.21 89 MET A C 1
ATOM 1148 O O . MET C 2 89 ? -9.250 -53.241 25.144 1.00 104.21 89 MET A O 1
ATOM 1153 N N . ALA C 2 90 ? -8.444 -54.570 23.500 1.00 108.46 90 ALA A N 1
ATOM 1154 C CA . ALA C 2 90 ? -9.577 -54.337 22.606 1.00 108.46 90 ALA A CA 1
ATOM 1155 C C . ALA C 2 90 ? -10.916 -54.636 23.282 1.00 108.46 90 ALA A C 1
ATOM 1156 O O . ALA C 2 90 ? -11.755 -53.737 23.414 1.00 108.46 90 ALA A O 1
ATOM 1158 N N . TYR C 2 91 ? -11.134 -55.884 23.732 1.00 119.75 91 TYR A N 1
ATOM 1159 C CA . TYR C 2 91 ? -12.420 -56.222 24.355 1.00 119.75 91 TYR A CA 1
ATOM 1160 C C . TYR C 2 91 ? -12.824 -55.270 25.456 1.00 119.75 91 TYR A C 1
ATOM 1161 O O . TYR C 2 91 ? -14.016 -55.003 25.616 1.00 119.75 91 TYR A O 1
ATOM 1170 N N . ALA C 2 92 ? -11.874 -54.801 26.264 1.00 108.89 92 ALA A N 1
ATOM 1171 C CA . ALA C 2 92 ? -12.242 -53.927 27.370 1.00 108.89 92 ALA A CA 1
ATOM 1172 C C . ALA C 2 92 ? -13.295 -52.923 26.928 1.00 108.89 92 ALA A C 1
ATOM 1173 O O . ALA C 2 92 ? -14.434 -52.933 27.416 1.00 108.89 92 ALA A O 1
ATOM 1175 N N . GLU C 2 93 ? -12.981 -52.128 25.912 1.00 100.81 93 GLU A N 1
ATOM 1176 C CA . GLU C 2 93 ? -13.940 -51.099 25.562 1.00 100.81 93 GLU A CA 1
ATOM 1177 C C . GLU C 2 93 ? -14.802 -51.531 24.379 1.00 100.81 93 GLU A C 1
ATOM 1178 O O . GLU C 2 93 ? -15.854 -50.936 24.123 1.00 100.81 93 GLU A O 1
ATOM 1184 N N . LYS C 2 94 ? -14.404 -52.589 23.667 1.00 103.42 94 LYS A N 1
ATOM 1185 C CA . LYS C 2 94 ? -15.310 -53.188 22.693 1.00 103.42 94 LYS A CA 1
ATOM 1186 C C . LYS C 2 94 ? -16.556 -53.737 23.369 1.00 103.42 94 LYS A C 1
ATOM 1187 O O . LYS C 2 94 ? -17.579 -53.963 22.715 1.00 103.42 94 LYS A O 1
ATOM 1193 N N . VAL C 2 95 ? -16.484 -53.969 24.680 1.00 106.03 95 VAL A N 1
ATOM 1194 C CA . VAL C 2 95 ? -17.589 -54.547 25.424 1.00 106.03 95 VAL A CA 1
ATOM 1195 C C . VAL C 2 95 ? -18.202 -53.567 26.406 1.00 106.03 95 VAL A C 1
ATOM 1196 O O . VAL C 2 95 ? -19.425 -53.581 26.593 1.00 106.03 95 VAL A O 1
ATOM 1200 N N . VAL C 2 96 ? -17.410 -52.681 27.011 1.00 105.11 96 VAL A N 1
ATOM 1201 C CA . VAL C 2 96 ? -17.981 -51.719 27.941 1.00 105.11 96 VAL A CA 1
ATOM 1202 C C . VAL C 2 96 ? -18.590 -50.530 27.207 1.00 105.11 96 VAL A C 1
ATOM 1203 O O . VAL C 2 96 ? -18.993 -49.553 27.837 1.00 105.11 96 VAL A O 1
ATOM 1207 N N . ALA C 2 97 ? -18.666 -50.588 25.883 1.00 106.41 97 ALA A N 1
ATOM 1208 C CA . ALA C 2 97 ? -19.336 -49.551 25.114 1.00 106.41 97 ALA A CA 1
ATOM 1209 C C . ALA C 2 97 ? -20.544 -50.068 24.351 1.00 106.41 97 ALA A C 1
ATOM 1210 O O . ALA C 2 97 ? -21.632 -49.501 24.462 1.00 106.41 97 ALA A O 1
ATOM 1212 N N . ASN C 2 98 ? -20.380 -51.138 23.575 1.00 105.04 98 ASN A N 1
ATOM 1213 C CA . ASN C 2 98 ? -21.471 -51.598 22.725 1.00 105.04 98 ASN A CA 1
ATOM 1214 C C . ASN C 2 98 ? -22.479 -52.432 23.500 1.00 105.04 98 ASN A C 1
ATOM 1215 O O . ASN C 2 98 ? -23.662 -52.464 23.149 1.00 105.04 98 ASN A O 1
ATOM 1220 N N . TYR C 2 99 ? -22.036 -53.121 24.545 1.00 112.01 99 TYR A N 1
ATOM 1221 C CA . TYR C 2 99 ? -22.910 -54.083 25.200 1.00 112.01 99 TYR A CA 1
ATOM 1222 C C . TYR C 2 99 ? -23.624 -53.503 26.412 1.00 112.01 99 TYR A C 1
ATOM 1223 O O . TYR C 2 99 ? -24.856 -53.509 26.470 1.00 112.01 99 TYR A O 1
ATOM 1232 N N . ILE C 2 100 ? -22.866 -53.011 27.391 1.00 104.52 100 ILE A N 1
ATOM 1233 C CA . ILE C 2 100 ? -23.439 -52.821 28.719 1.00 104.52 100 ILE A CA 1
ATOM 1234 C C . ILE C 2 100 ? -24.033 -51.424 28.886 1.00 104.52 100 ILE A C 1
ATOM 1235 O O . ILE C 2 100 ? -25.088 -51.266 29.509 1.00 104.52 100 ILE A O 1
ATOM 1240 N N . LEU C 2 101 ? -23.383 -50.390 28.350 1.00 107.53 101 LEU A N 1
ATOM 1241 C CA . LEU C 2 101 ? -23.939 -49.047 28.503 1.00 107.53 101 LEU A CA 1
ATOM 1242 C C . LEU C 2 101 ? -25.183 -48.837 27.652 1.00 107.53 101 LEU A C 1
ATOM 1243 O O . LEU C 2 101 ? -26.195 -48.331 28.149 1.00 107.53 101 LEU A O 1
ATOM 1248 N N . ASP C 2 102 ? -25.142 -49.213 26.377 1.00 112.67 102 ASP A N 1
ATOM 1249 C CA . ASP C 2 102 ? -26.254 -48.870 25.493 1.00 112.67 102 ASP A CA 1
ATOM 1250 C C . ASP C 2 102 ? -26.890 -50.044 24.767 1.00 112.67 102 ASP A C 1
ATOM 1251 O O . ASP C 2 102 ? -28.006 -49.885 24.262 1.00 112.67 102 ASP A O 1
ATOM 1256 N N . TYR C 2 103 ? -26.237 -51.201 24.679 1.00 116.60 103 TYR A N 1
ATOM 1257 C CA . TYR C 2 103 ? -26.814 -52.378 24.041 1.00 116.60 103 TYR A CA 1
ATOM 1258 C C . TYR C 2 103 ? -27.247 -52.103 22.610 1.00 116.60 103 TYR A C 1
ATOM 1259 O O . TYR C 2 103 ? -28.445 -52.073 22.313 1.00 116.60 103 TYR A O 1
ATOM 1268 N N . LYS C 2 104 ? -26.291 -51.850 21.726 1.00 114.93 104 LYS A N 1
ATOM 1269 C CA . LYS C 2 104 ? -26.579 -52.001 20.311 1.00 114.93 104 LYS A CA 1
ATOM 1270 C C . LYS C 2 104 ? -27.116 -53.410 20.077 1.00 114.93 104 LYS A C 1
ATOM 1271 O O . LYS C 2 104 ? -26.873 -54.328 20.865 1.00 114.93 104 LYS A O 1
ATOM 1277 N N . GLY C 2 105 ? -27.854 -53.589 18.991 1.00 124.47 105 GLY A N 1
ATOM 1278 C CA . GLY C 2 105 ? -28.602 -54.824 18.843 1.00 124.47 105 GLY A CA 1
ATOM 1279 C C . GLY C 2 105 ? -27.800 -56.065 18.498 1.00 124.47 105 GLY A C 1
ATOM 1280 O O . GLY C 2 105 ? -27.953 -56.615 17.405 1.00 124.47 105 GLY A O 1
ATOM 1281 N N . GLU C 2 106 ? -26.951 -56.530 19.415 1.00 126.00 106 GLU A N 1
ATOM 1282 C CA . GLU C 2 106 ? -26.231 -57.782 19.222 1.00 126.00 106 GLU A CA 1
ATOM 1283 C C . GLU C 2 106 ? -26.210 -58.575 20.519 1.00 126.00 106 GLU A C 1
ATOM 1284 O O . GLU C 2 106 ? -26.399 -58.015 21.601 1.00 126.00 106 GLU A O 1
ATOM 1290 N N . SER C 2 107 ? -25.997 -59.882 20.396 1.00 122.80 107 SER A N 1
ATOM 1291 C CA . SER C 2 107 ? -25.736 -60.721 21.556 1.00 122.80 107 SER A CA 1
ATOM 1292 C C . SER C 2 107 ? -24.234 -60.888 21.758 1.00 122.80 107 SER A C 1
ATOM 1293 O O . SER C 2 107 ? -23.430 -60.596 20.870 1.00 122.80 107 SER A O 1
ATOM 1296 N N . LEU C 2 108 ? -23.860 -61.371 22.944 1.00 127.94 108 LEU A N 1
ATOM 1297 C CA . LEU C 2 108 ? -22.449 -61.408 23.321 1.00 127.94 108 LEU A CA 1
ATOM 1298 C C . LEU C 2 108 ? -21.665 -62.426 22.502 1.00 127.94 108 LEU A C 1
ATOM 1299 O O . LEU C 2 108 ? -20.568 -62.128 22.012 1.00 127.94 108 LEU A O 1
ATOM 1304 N N . THR C 2 109 ? -22.206 -63.637 22.355 1.00 130.04 109 THR A N 1
ATOM 1305 C CA . THR C 2 109 ? -21.430 -64.734 21.784 1.00 130.04 109 THR A CA 1
ATOM 1306 C C . THR C 2 109 ? -21.002 -64.430 20.357 1.00 130.04 109 THR A C 1
ATOM 1307 O O . THR C 2 109 ? -19.884 -64.766 19.949 1.00 130.04 109 THR A O 1
ATOM 1311 N N . GLN C 2 110 ? -21.878 -63.800 19.578 1.00 128.24 110 GLN A N 1
ATOM 1312 C CA . GLN C 2 110 ? -21.535 -63.508 18.193 1.00 128.24 110 GLN A CA 1
ATOM 1313 C C . GLN C 2 110 ? -20.425 -62.466 18.101 1.00 128.24 110 GLN A C 1
ATOM 1314 O O . GLN C 2 110 ? -19.564 -62.549 17.224 1.00 128.24 110 GLN A O 1
ATOM 1320 N N . MET C 2 111 ? -20.415 -61.481 19.003 1.00 130.86 111 MET A N 1
ATOM 1321 C CA . MET C 2 111 ? -19.301 -60.534 19.039 1.00 130.86 111 MET A CA 1
ATOM 1322 C C . MET C 2 111 ? -18.004 -61.226 19.447 1.00 130.86 111 MET A C 1
ATOM 1323 O O . MET C 2 111 ? -16.923 -60.936 18.900 1.00 130.86 111 MET A O 1
ATOM 1328 N N . HIS C 2 112 ? -18.092 -62.119 20.436 1.00 132.50 112 HIS A N 1
ATOM 1329 C CA . HIS C 2 112 ? -16.946 -62.937 20.812 1.00 132.50 112 HIS A CA 1
ATOM 1330 C C . HIS C 2 112 ? -16.395 -63.682 19.609 1.00 132.50 112 HIS A C 1
ATOM 1331 O O . HIS C 2 112 ? -15.177 -63.764 19.419 1.00 132.50 112 HIS A O 1
ATOM 1338 N N . ASP C 2 113 ? -17.281 -64.232 18.786 1.00 134.22 113 ASP A N 1
ATOM 1339 C CA . ASP C 2 113 ? -16.835 -64.908 17.575 1.00 134.22 113 ASP A CA 1
ATOM 1340 C C . ASP C 2 113 ? -16.256 -63.917 16.573 1.00 134.22 113 ASP A C 1
ATOM 1341 O O . ASP C 2 113 ? -15.273 -64.220 15.892 1.00 134.22 113 ASP A O 1
ATOM 1346 N N . ASN C 2 114 ? -16.847 -62.725 16.479 1.00 125.69 114 ASN A N 1
ATOM 1347 C CA . ASN C 2 114 ? -16.422 -61.758 15.473 1.00 125.69 114 ASN A CA 1
ATOM 1348 C C . ASN C 2 114 ? -14.977 -61.336 15.677 1.00 125.69 114 ASN A C 1
ATOM 1349 O O . ASN C 2 114 ? -14.180 -61.361 14.734 1.00 125.69 114 ASN A O 1
ATOM 1354 N N . TYR C 2 115 ? -14.612 -60.938 16.896 1.00 120.91 115 TYR A N 1
ATOM 1355 C CA . TYR C 2 115 ? -13.247 -60.438 17.070 1.00 120.91 115 TYR A CA 1
ATOM 1356 C C . TYR C 2 115 ? -12.247 -61.587 17.042 1.00 120.91 115 TYR A C 1
ATOM 1357 O O . TYR C 2 115 ? -11.088 -61.422 16.626 1.00 120.91 115 TYR A O 1
ATOM 1366 N N . LEU C 2 116 ? -12.685 -62.769 17.464 1.00 126.19 116 LEU A N 1
ATOM 1367 C CA . LEU C 2 116 ? -11.860 -63.950 17.274 1.00 126.19 116 LEU A CA 1
ATOM 1368 C C . LEU C 2 116 ? -11.646 -64.206 15.790 1.00 126.19 116 LEU A C 1
ATOM 1369 O O . LEU C 2 116 ? -10.624 -64.773 15.391 1.00 126.19 116 LEU A O 1
ATOM 1374 N N . TYR C 2 117 ? -12.601 -63.781 14.955 1.00 131.33 117 TYR A N 1
ATOM 1375 C CA . TYR C 2 117 ? -12.365 -63.737 13.514 1.00 131.33 117 TYR A CA 1
ATOM 1376 C C . TYR C 2 117 ? -11.449 -62.582 13.129 1.00 131.33 117 TYR A C 1
ATOM 1377 O O . TYR C 2 117 ? -11.283 -62.285 11.941 1.00 131.33 117 TYR A O 1
ATOM 1386 N N . GLU C 2 118 ? -10.844 -61.917 14.109 1.00 120.50 118 GLU A N 1
ATOM 1387 C CA . GLU C 2 118 ? -9.811 -60.946 13.781 1.00 120.50 118 GLU A CA 1
ATOM 1388 C C . GLU C 2 118 ? -8.486 -61.327 14.421 1.00 120.50 118 GLU A C 1
ATOM 1389 O O . GLU C 2 118 ? -7.456 -60.705 14.144 1.00 120.50 118 GLU A O 1
ATOM 1395 N N . LEU C 2 119 ? -8.495 -62.329 15.300 1.00 121.73 119 LEU A N 1
ATOM 1396 C CA . LEU C 2 119 ? -7.247 -62.697 15.968 1.00 121.73 119 LEU A CA 1
ATOM 1397 C C . LEU C 2 119 ? -6.612 -63.980 15.427 1.00 121.73 119 LEU A C 1
ATOM 1398 O O . LEU C 2 119 ? -5.682 -64.501 16.051 1.00 121.73 119 LEU A O 1
ATOM 1403 N N . MET C 2 120 ? -7.069 -64.506 14.286 1.00 134.78 120 MET A N 1
ATOM 1404 C CA . MET C 2 120 ? -6.669 -65.866 13.909 1.00 134.78 120 MET A CA 1
ATOM 1405 C C . MET C 2 120 ? -5.182 -66.053 13.656 1.00 134.78 120 MET A C 1
ATOM 1406 O O . MET C 2 120 ? -4.416 -65.090 13.571 1.00 134.78 120 MET A O 1
ATOM 1411 N N . GLN C 2 121 ? -4.785 -67.317 13.545 1.00 143.50 121 GLN A N 1
ATOM 1412 C CA . GLN C 2 121 ? -3.638 -67.690 12.736 1.00 143.50 121 GLN A CA 1
ATOM 1413 C C . GLN C 2 121 ? -4.084 -67.873 11.294 1.00 143.50 121 GLN A C 1
ATOM 1414 O O . GLN C 2 121 ? -5.273 -67.809 10.975 1.00 143.50 121 GLN A O 1
ATOM 1420 N N . LYS C 2 122 ? -3.125 -68.126 10.415 1.00 129.93 122 LYS A N 1
ATOM 1421 C CA . LYS C 2 122 ? -3.423 -68.560 9.056 1.00 129.93 122 LYS A CA 1
ATOM 1422 C C . LYS C 2 122 ? -2.338 -69.548 8.625 1.00 129.93 122 LYS A C 1
ATOM 1423 O O . LYS C 2 122 ? -1.314 -69.168 8.055 1.00 129.93 122 LYS A O 1
ATOM 1429 N N . MET C 2 123 ? -2.575 -70.830 8.897 1.00 136.78 123 MET A N 1
ATOM 1430 C CA . MET C 2 123 ? -1.564 -71.838 8.597 1.00 136.78 123 MET A CA 1
ATOM 1431 C C . MET C 2 123 ? -1.546 -72.237 7.128 1.00 136.78 123 MET A C 1
ATOM 1432 O O . MET C 2 123 ? -0.456 -72.225 6.531 1.00 136.78 123 MET A O 1
ATOM 1437 N N . PRO C 2 124 ? -2.670 -72.597 6.489 1.00 141.45 124 PRO A N 1
ATOM 1438 C CA . PRO C 2 124 ? -2.554 -72.943 5.074 1.00 141.45 124 PRO A CA 1
ATOM 1439 C C . PRO C 2 124 ? -2.908 -71.769 4.169 1.00 141.45 124 PRO A C 1
ATOM 1440 O O . PRO C 2 124 ? -3.075 -70.663 4.683 1.00 141.45 124 PRO A O 1
ATOM 1444 N N . SER C 2 131 ? -0.230 -74.800 13.231 1.00 154.51 131 SER A N 1
ATOM 1445 C CA . SER C 2 131 ? -0.090 -74.264 14.581 1.00 154.51 131 SER A CA 1
ATOM 1446 C C . SER C 2 131 ? -1.446 -74.143 15.265 1.00 154.51 131 SER A C 1
ATOM 1447 O O . SER C 2 131 ? -2.490 -74.208 14.615 1.00 154.51 131 SER A O 1
ATOM 1450 N N . SER C 2 132 ? -1.426 -73.980 16.584 1.00 153.36 132 SER A N 1
ATOM 1451 C CA . SER C 2 132 ? -2.645 -73.733 17.345 1.00 153.36 132 SER A CA 1
ATOM 1452 C C . SER C 2 132 ? -2.886 -72.231 17.393 1.00 153.36 132 SER A C 1
ATOM 1453 O O . SER C 2 132 ? -2.415 -71.547 18.307 1.00 153.36 132 SER A O 1
ATOM 1456 N N . GLY C 2 133 ? -3.631 -71.715 16.422 1.00 146.39 133 GLY A N 1
ATOM 1457 C CA . GLY C 2 133 ? -3.863 -70.289 16.361 1.00 146.39 133 GLY A CA 1
ATOM 1458 C C . GLY C 2 133 ? -4.805 -69.761 17.394 1.00 146.39 133 GLY A C 1
ATOM 1459 O O . GLY C 2 133 ? -5.048 -68.554 17.451 1.00 146.39 133 GLY A O 1
ATOM 1460 N N . TYR C 2 134 ? -5.350 -70.637 18.218 1.00 141.07 134 TYR A N 1
ATOM 1461 C CA . TYR C 2 134 ? -6.129 -70.190 19.353 1.00 141.07 134 TYR A CA 1
ATOM 1462 C C . TYR C 2 134 ? -5.404 -70.472 20.656 1.00 141.07 134 TYR A C 1
ATOM 1463 O O . TYR C 2 134 ? -5.886 -70.059 21.715 1.00 141.07 134 TYR A O 1
ATOM 1472 N N . ILE C 2 135 ? -4.268 -71.161 20.608 1.00 142.95 135 ILE A N 1
ATOM 1473 C CA . ILE C 2 135 ? -3.439 -71.435 21.773 1.00 142.95 135 ILE A CA 1
ATOM 1474 C C . ILE C 2 135 ? -2.004 -71.146 21.358 1.00 142.95 135 ILE A C 1
ATOM 1475 O O . ILE C 2 135 ? -1.329 -72.005 20.778 1.00 142.95 135 ILE A O 1
ATOM 1480 N N . TYR C 2 136 ? -1.527 -69.945 21.654 1.00 130.96 136 TYR A N 1
ATOM 1481 C CA . TYR C 2 136 ? -0.175 -69.539 21.309 1.00 130.96 136 TYR A CA 1
ATOM 1482 C C . TYR C 2 136 ? 0.803 -70.136 22.311 1.00 130.96 136 TYR A C 1
ATOM 1483 O O . TYR C 2 136 ? 0.410 -70.553 23.403 1.00 130.96 136 TYR A O 1
ATOM 1492 N N . VAL C 2 137 ? 2.072 -70.188 21.929 1.00 125.15 137 VAL A N 1
ATOM 1493 C CA . VAL C 2 137 ? 3.141 -70.646 22.808 1.00 125.15 137 VAL A CA 1
ATOM 1494 C C . VAL C 2 137 ? 4.001 -69.445 23.176 1.00 125.15 137 VAL A C 1
ATOM 1495 O O . VAL C 2 137 ? 4.278 -68.587 22.331 1.00 125.15 137 VAL A O 1
ATOM 1499 N N . PHE C 2 138 ? 4.390 -69.354 24.443 1.00 121.70 138 PHE A N 1
ATOM 1500 C CA . PHE C 2 138 ? 5.125 -68.203 24.943 1.00 121.70 138 PHE A CA 1
ATOM 1501 C C . PHE C 2 138 ? 6.333 -68.654 25.749 1.00 121.70 138 PHE A C 1
ATOM 1502 O O . PHE C 2 138 ? 6.316 -69.724 26.366 1.00 121.70 138 PHE A O 1
ATOM 1510 N N . ILE C 2 139 ? 7.375 -67.832 25.745 1.00 122.12 139 ILE A N 1
ATOM 1511 C CA . ILE C 2 139 ? 8.589 -68.089 26.508 1.00 122.12 139 ILE A CA 1
ATOM 1512 C C . ILE C 2 139 ? 8.643 -67.083 27.648 1.00 122.12 139 ILE A C 1
ATOM 1513 O O . ILE C 2 139 ? 8.609 -65.869 27.420 1.00 122.12 139 ILE A O 1
ATOM 1518 N N . GLY C 2 140 ? 8.731 -67.582 28.874 1.00 125.85 140 GLY A N 1
ATOM 1519 C CA . GLY C 2 140 ? 8.797 -66.724 30.036 1.00 125.85 140 GLY A CA 1
ATOM 1520 C C . GLY C 2 140 ? 10.204 -66.223 30.312 1.00 125.85 140 GLY A C 1
ATOM 1521 O O . GLY C 2 140 ? 11.165 -66.501 29.595 1.00 125.85 140 GLY A O 1
ATOM 1522 N N . LYS C 2 141 ? 10.313 -65.451 31.395 1.00 120.63 141 LYS A N 1
ATOM 1523 C CA . LYS C 2 141 ? 11.600 -64.902 31.798 1.00 120.63 141 LYS A CA 1
ATOM 1524 C C . LYS C 2 141 ? 12.552 -65.977 32.296 1.00 120.63 141 LYS A C 1
ATOM 1525 O O . LYS C 2 141 ? 13.760 -65.878 32.062 1.00 120.63 141 LYS A O 1
ATOM 1531 N N . ASP C 2 142 ? 12.035 -67.007 32.954 1.00 132.31 142 ASP A N 1
ATOM 1532 C CA . ASP C 2 142 ? 12.850 -68.097 33.467 1.00 132.31 142 ASP A CA 1
ATOM 1533 C C . ASP C 2 142 ? 13.128 -69.173 32.428 1.00 132.31 142 ASP A C 1
ATOM 1534 O O . ASP C 2 142 ? 13.828 -70.142 32.735 1.00 132.31 142 ASP A O 1
ATOM 1539 N N . GLY C 2 143 ? 12.601 -69.032 31.216 1.00 130.21 143 GLY A N 1
ATOM 1540 C CA . GLY C 2 143 ? 12.745 -70.058 30.209 1.00 130.21 143 GLY A CA 1
ATOM 1541 C C . GLY C 2 143 ? 11.701 -71.150 30.251 1.00 130.21 143 GLY A C 1
ATOM 1542 O O . GLY C 2 143 ? 11.782 -72.091 29.452 1.00 130.21 143 GLY A O 1
ATOM 1543 N N . LYS C 2 144 ? 10.726 -71.062 31.152 1.00 133.82 144 LYS A N 1
ATOM 1544 C CA . LYS C 2 144 ? 9.647 -72.038 31.207 1.00 133.82 144 LYS A CA 1
ATOM 1545 C C . LYS C 2 144 ? 8.613 -71.704 30.138 1.00 133.82 144 LYS A C 1
ATOM 1546 O O . LYS C 2 144 ? 7.964 -70.655 30.202 1.00 133.82 144 LYS A O 1
ATOM 1552 N N . THR C 2 145 ? 8.456 -72.593 29.164 1.00 130.47 145 THR A N 1
ATOM 1553 C CA . THR C 2 145 ? 7.459 -72.386 28.123 1.00 130.47 145 THR A CA 1
ATOM 1554 C C . THR C 2 145 ? 6.085 -72.846 28.601 1.00 130.47 145 THR A C 1
ATOM 1555 O O . THR C 2 145 ? 5.948 -73.908 29.215 1.00 130.47 145 THR A O 1
ATOM 1559 N N . HIS C 2 146 ? 5.074 -72.017 28.362 1.00 129.90 146 HIS A N 1
ATOM 1560 C CA . HIS C 2 146 ? 3.698 -72.337 28.707 1.00 129.90 146 HIS A CA 1
ATOM 1561 C C . HIS C 2 146 ? 2.760 -7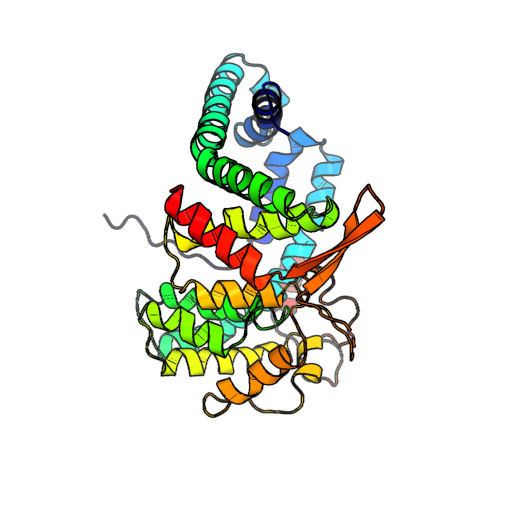1.671 27.710 1.00 129.90 146 HIS A C 1
ATOM 1562 O O . HIS C 2 146 ? 3.119 -70.696 27.046 1.00 129.90 146 HIS A O 1
ATOM 1569 N N . THR C 2 147 ? 1.546 -72.212 27.609 1.00 133.38 147 THR A N 1
ATOM 1570 C CA . THR C 2 147 ? 0.609 -71.843 26.557 1.00 133.38 147 THR A CA 1
ATOM 1571 C C . THR C 2 147 ? -0.699 -71.354 27.156 1.00 133.38 147 THR A C 1
ATOM 1572 O O . THR C 2 147 ? -1.080 -71.764 28.256 1.00 133.38 147 THR A O 1
ATOM 1576 N N . VAL C 2 148 ? -1.385 -70.479 26.423 1.00 134.60 148 VAL A N 1
ATOM 1577 C CA . VAL C 2 148 ? -2.671 -69.931 26.840 1.00 134.60 148 VAL A CA 1
ATOM 1578 C C . VAL C 2 148 ? -3.621 -69.960 25.651 1.00 134.60 148 VAL A C 1
ATOM 1579 O O . VAL C 2 148 ? -3.195 -69.788 24.505 1.00 134.60 148 VAL A O 1
ATOM 1583 N N . ASP C 2 149 ? -4.902 -70.198 25.920 1.00 139.36 149 ASP A N 1
ATOM 1584 C CA . ASP C 2 149 ? -5.920 -70.160 24.880 1.00 139.36 149 ASP A CA 1
ATOM 1585 C C . ASP C 2 149 ? -6.633 -68.816 24.941 1.00 139.36 149 ASP A C 1
ATOM 1586 O O . ASP C 2 149 ? -6.913 -68.299 26.026 1.00 139.36 149 ASP A O 1
ATOM 1591 N N . MET C 2 150 ? -6.934 -68.256 23.769 1.00 137.50 150 MET A N 1
ATOM 1592 C CA . MET C 2 150 ? -7.659 -66.990 23.718 1.00 137.50 150 MET A CA 1
ATOM 1593 C C . MET C 2 150 ? -9.105 -67.139 24.180 1.00 137.50 150 MET A C 1
ATOM 1594 O O . MET C 2 150 ? -9.659 -66.223 24.797 1.00 137.50 150 MET A O 1
ATOM 1599 N N . SER C 2 151 ? -9.737 -68.275 23.890 1.00 140.60 151 SER A N 1
ATOM 1600 C CA . SER C 2 151 ? -11.164 -68.406 24.178 1.00 140.60 151 SER A CA 1
ATOM 1601 C C . SER C 2 151 ? -11.450 -68.243 25.667 1.00 140.60 151 SER A C 1
ATOM 1602 O O . SER C 2 151 ? -12.322 -67.457 26.064 1.00 140.60 151 SER A O 1
ATOM 1605 N N . LYS C 2 152 ? -10.704 -68.958 26.511 1.00 142.61 152 LYS A N 1
ATOM 1606 C CA . LYS C 2 152 ? -10.971 -68.907 27.945 1.00 142.61 152 LYS A CA 1
ATOM 1607 C C . LYS C 2 152 ? -10.574 -67.562 28.544 1.00 142.61 152 LYS A C 1
ATOM 1608 O O . LYS C 2 152 ? -11.258 -67.045 29.435 1.00 142.61 152 LYS A O 1
ATOM 1614 N N . VAL C 2 153 ? -9.465 -66.980 28.081 1.00 139.68 153 VAL A N 1
ATOM 1615 C CA . VAL C 2 153 ? -9.067 -65.697 28.641 1.00 139.68 153 VAL A CA 1
ATOM 1616 C C . VAL C 2 153 ? -10.081 -64.626 28.269 1.00 139.68 153 VAL A C 1
ATOM 1617 O O . VAL C 2 153 ? -10.375 -63.741 29.083 1.00 139.68 153 VAL A O 1
ATOM 1621 N N . LEU C 2 154 ? -10.665 -64.714 27.070 1.00 140.83 154 LEU A N 1
ATOM 1622 C CA . LEU C 2 154 ? -11.744 -63.806 26.700 1.00 140.83 154 LEU A CA 1
ATOM 1623 C C . LEU C 2 154 ? -12.980 -64.033 27.560 1.00 140.83 154 LEU A C 1
ATOM 1624 O O . LEU C 2 154 ? -13.617 -63.066 28.003 1.00 140.83 154 LEU A O 1
ATOM 1629 N N . THR C 2 155 ? -13.355 -65.302 27.784 1.00 141.29 155 THR A N 1
ATOM 1630 C CA . THR C 2 155 ? -14.508 -65.550 28.640 1.00 141.29 155 THR A CA 1
ATOM 1631 C C . THR C 2 155 ? -14.284 -64.941 30.016 1.00 141.29 155 THR A C 1
ATOM 1632 O O . THR C 2 155 ? -15.184 -64.294 30.584 1.00 141.29 155 THR A O 1
ATOM 1636 N N . ASP C 2 156 ? -13.065 -65.089 30.536 1.00 142.46 156 ASP A N 1
ATOM 1637 C CA . ASP C 2 156 ? -12.731 -64.510 31.826 1.00 142.46 156 ASP A CA 1
ATOM 1638 C C . ASP C 2 156 ? -12.835 -62.997 31.792 1.00 142.46 156 ASP A C 1
ATOM 1639 O O . ASP C 2 156 ? -13.329 -62.383 32.743 1.00 142.46 156 ASP A O 1
ATOM 1644 N N . ILE C 2 157 ? -12.376 -62.366 30.712 1.00 138.80 157 ILE A N 1
ATOM 1645 C CA . ILE C 2 157 ? -12.439 -60.913 30.733 1.00 138.80 157 ILE A CA 1
ATOM 1646 C C . ILE C 2 157 ? -13.884 -60.409 30.680 1.00 138.80 157 ILE A C 1
ATOM 1647 O O . ILE C 2 157 ? -14.213 -59.464 31.413 1.00 138.80 157 ILE A O 1
ATOM 1652 N N . GLU C 2 158 ? -14.792 -61.034 29.912 1.00 143.93 158 GLU A N 1
ATOM 1653 C CA . GLU C 2 158 ? -16.137 -60.455 29.893 1.00 143.93 158 GLU A CA 1
ATOM 1654 C C . GLU C 2 158 ? -16.856 -60.713 31.210 1.00 143.93 158 GLU A C 1
ATOM 1655 O O . GLU C 2 158 ? -17.551 -59.828 31.723 1.00 143.93 158 GLU A O 1
ATOM 1661 N N . ASP C 2 159 ? -16.751 -61.929 31.763 1.00 148.59 159 ASP A N 1
ATOM 1662 C CA . ASP C 2 159 ? -17.538 -62.137 32.975 1.00 148.59 159 ASP A CA 1
ATOM 1663 C C . ASP C 2 159 ? -16.937 -61.364 34.142 1.00 148.59 159 ASP A C 1
ATOM 1664 O O . ASP C 2 159 ? -17.671 -60.898 35.024 1.00 148.59 159 ASP A O 1
ATOM 1669 N N . ALA C 2 160 ? -15.613 -61.159 34.140 1.00 145.18 160 ALA A N 1
ATOM 1670 C CA . ALA C 2 160 ? -15.011 -60.305 35.156 1.00 145.18 160 ALA A CA 1
ATOM 1671 C C . ALA C 2 160 ? -15.467 -58.860 35.008 1.00 145.18 160 ALA A C 1
ATOM 1672 O O . ALA C 2 160 ? -15.738 -58.184 36.006 1.00 145.18 160 ALA A O 1
ATOM 1674 N N . LEU C 2 161 ? -15.548 -58.360 33.774 1.00 138.05 161 LEU A N 1
ATOM 1675 C CA . LEU C 2 161 ? -16.032 -56.998 33.586 1.00 138.05 161 LEU A CA 1
ATOM 1676 C C . LEU C 2 161 ? -17.480 -56.864 34.032 1.00 138.05 161 LEU A C 1
ATOM 1677 O O . LEU C 2 161 ? -17.850 -55.872 34.670 1.00 138.05 161 LEU A O 1
ATOM 1682 N N . LEU C 2 162 ? -18.314 -57.854 33.710 1.00 145.86 162 LEU A N 1
ATOM 1683 C CA . LEU C 2 162 ? -19.709 -57.814 34.128 1.00 145.86 162 LEU A CA 1
ATOM 1684 C C . LEU C 2 162 ? -19.860 -57.820 35.639 1.00 145.86 162 LEU A C 1
ATOM 1685 O O . LEU C 2 162 ? -20.663 -57.048 36.172 1.00 145.86 162 LEU A O 1
ATOM 1690 N N . LYS C 2 163 ? -19.112 -58.670 36.343 1.00 153.62 163 LYS A N 1
ATOM 1691 C CA . LYS C 2 163 ? -19.180 -58.649 37.799 1.00 153.62 163 LYS A CA 1
ATOM 1692 C C . LYS C 2 163 ? -18.654 -57.335 38.360 1.00 153.62 163 LYS A C 1
ATOM 1693 O O . LYS C 2 163 ? -19.212 -56.795 39.323 1.00 153.62 163 LYS A O 1
ATOM 1699 N N . ARG C 2 164 ? -17.579 -56.807 37.771 1.00 149.57 164 ARG A N 1
ATOM 1700 C CA . ARG C 2 164 ? -17.032 -55.534 38.225 1.00 149.57 164 ARG A CA 1
ATOM 1701 C C . ARG C 2 164 ? -18.057 -54.421 38.064 1.00 149.57 164 ARG A C 1
ATOM 1702 O O . ARG C 2 164 ? -18.235 -53.595 38.966 1.00 149.57 164 ARG A O 1
ATOM 1710 N N . ALA C 2 165 ? -18.750 -54.395 36.933 1.00 146.23 165 ALA A N 1
ATOM 1711 C CA . ALA C 2 165 ? -19.784 -53.402 36.695 1.00 146.23 165 ALA A CA 1
ATOM 1712 C C . ALA C 2 165 ? -20.925 -53.582 37.685 1.00 146.23 165 ALA A C 1
ATOM 1713 O O . ALA C 2 165 ? -21.157 -54.686 38.177 1.00 146.23 165 ALA A O 1
ATOM 1716 N N . GLY D 3 3 ? -44.800 -22.911 15.038 1.00 93.72 3 GLY a N 1
ATOM 1717 C CA . GLY D 3 3 ? -44.471 -24.217 14.499 1.00 93.72 3 GLY a CA 1
ATOM 1718 C C . GLY D 3 3 ? -44.323 -24.216 12.992 1.00 93.72 3 GLY a C 1
ATOM 1719 O O . GLY D 3 3 ? -44.799 -23.308 12.317 1.00 93.72 3 GLY a O 1
ATOM 1720 N N . ARG D 3 4 ? -43.667 -25.242 12.460 1.00 96.23 4 ARG a N 1
ATOM 1721 C CA . ARG D 3 4 ? -43.452 -25.320 11.030 1.00 96.23 4 ARG a CA 1
ATOM 1722 C C . ARG D 3 4 ? -42.548 -24.227 10.504 1.00 96.23 4 ARG a C 1
ATOM 1723 O O . ARG D 3 4 ? -42.915 -23.510 9.570 1.00 96.23 4 ARG a O 1
ATOM 1725 N N . GLN D 3 5 ? -41.370 -24.075 11.111 1.00 95.60 5 GLN a N 1
ATOM 1726 C CA . GLN D 3 5 ? -40.463 -23.023 10.684 1.00 95.60 5 GLN a CA 1
ATOM 1727 C C . GLN D 3 5 ? -40.000 -23.184 9.248 1.00 95.60 5 GLN a C 1
ATOM 1728 O O . GLN D 3 5 ? -40.063 -22.242 8.456 1.00 95.60 5 GLN a O 1
ATOM 1730 N N . ALA D 3 6 ? -39.545 -24.382 8.887 1.00 93.61 6 ALA a N 1
ATOM 1731 C CA . ALA D 3 6 ? -39.015 -24.633 7.551 1.00 93.61 6 ALA a CA 1
ATOM 1732 C C . ALA D 3 6 ? -38.906 -26.138 7.341 1.00 93.61 6 ALA a C 1
ATOM 1733 O O . ALA D 3 6 ? -39.306 -26.934 8.192 1.00 93.61 6 ALA a O 1
ATOM 1735 N N . HIS D 3 7 ? -38.359 -26.524 6.187 1.00 91.45 7 HIS a N 1
ATOM 1736 C CA . HIS D 3 7 ? -38.180 -27.929 5.813 1.00 91.45 7 HIS a CA 1
ATOM 1737 C C . HIS D 3 7 ? -36.785 -28.096 5.216 1.00 91.45 7 HIS a C 1
ATOM 1738 O O . HIS D 3 7 ? -36.608 -27.984 4.002 1.00 91.45 7 HIS a O 1
ATOM 1745 N N . ARG D 3 8 ? -35.803 -28.383 6.063 1.00 88.36 8 ARG a N 1
ATOM 1746 C CA . ARG D 3 8 ? -34.427 -28.481 5.600 1.00 88.36 8 ARG a CA 1
ATOM 1747 C C . ARG D 3 8 ? -34.221 -29.729 4.751 1.00 88.36 8 ARG a C 1
ATOM 1748 O O . ARG D 3 8 ? -34.786 -30.791 5.019 1.00 88.36 8 ARG a O 1
ATOM 1750 N N . LYS D 3 9 ? -33.379 -29.655 3.739 1.00 86.58 9 LYS a N 1
ATOM 1751 C CA . LYS D 3 9 ? -33.093 -30.830 2.927 1.00 86.58 9 LYS a CA 1
ATOM 1752 C C . LYS D 3 9 ? -31.633 -30.959 2.840 1.00 86.58 9 LYS a C 1
ATOM 1753 O O . LYS D 3 9 ? -30.961 -30.025 2.589 1.00 86.58 9 LYS a O 1
ATOM 1759 N N . PHE D 3 10 ? -31.164 -32.168 2.899 1.0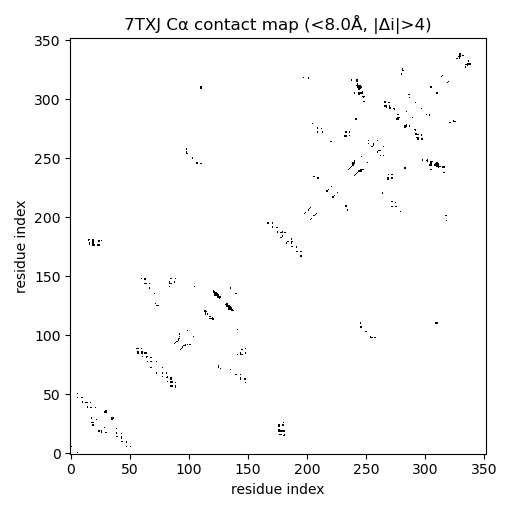0 86.45 10 PHE a N 1
ATOM 1760 C CA . PHE D 3 10 ? -29.749 -32.521 2.952 1.00 86.45 10 PHE a CA 1
ATOM 1761 C C . PHE D 3 10 ? -29.402 -33.418 1.776 1.00 86.45 10 PHE a C 1
ATOM 1762 O O . PHE D 3 10 ? -29.972 -34.502 1.628 1.00 86.45 10 PHE a O 1
ATOM 1770 N N . ASP D 3 11 ? -28.458 -32.970 0.958 1.00 86.81 11 ASP a N 1
ATOM 1771 C CA . ASP D 3 11 ? -28.097 -33.660 -0.272 1.00 86.81 11 ASP a CA 1
ATOM 1772 C C . ASP D 3 11 ? -26.833 -33.020 -0.830 1.00 86.81 11 ASP a C 1
ATOM 1773 O O . ASP D 3 11 ? -26.377 -31.981 -0.348 1.00 86.81 11 ASP a O 1
ATOM 1778 N N . VAL D 3 12 ? -26.273 -33.643 -1.862 1.00 82.23 12 VAL a N 1
ATOM 1779 C CA . VAL D 3 12 ? -25.095 -33.117 -2.541 1.00 82.23 12 VAL a CA 1
ATOM 1780 C C . VAL D 3 12 ? -25.582 -32.163 -3.624 1.00 82.23 12 VAL a C 1
ATOM 1781 O O . VAL D 3 12 ? -26.242 -32.580 -4.577 1.00 82.23 12 VAL a O 1
ATOM 1785 N N . ARG D 3 13 ? -25.251 -30.879 -3.484 1.00 89.74 13 ARG a N 1
ATOM 1786 C CA . ARG D 3 13 ? -25.925 -29.823 -4.229 1.00 89.74 13 ARG a CA 1
ATOM 1787 C C . ARG D 3 13 ? -24.968 -28.962 -5.048 1.00 89.74 13 ARG a C 1
ATOM 1788 O O . ARG D 3 13 ? -25.120 -27.741 -5.094 1.00 89.74 13 ARG a O 1
ATOM 1796 N N . ASN D 3 14 ? -23.968 -29.565 -5.684 1.00 87.33 14 ASN a N 1
ATOM 1797 C CA . ASN D 3 14 ? -23.122 -28.892 -6.665 1.00 87.33 14 ASN a CA 1
ATOM 1798 C C . ASN D 3 14 ? -22.313 -27.739 -6.090 1.00 87.33 14 ASN a C 1
ATOM 1799 O O . ASN D 3 14 ? -21.570 -27.090 -6.833 1.00 87.33 14 ASN a O 1
ATOM 1804 N N . ASP D 3 15 ? -22.445 -27.443 -4.802 1.00 82.63 15 ASP a N 1
ATOM 1805 C CA . ASP D 3 15 ? -21.624 -26.425 -4.172 1.00 82.63 15 ASP a CA 1
ATOM 1806 C C . ASP D 3 15 ? -21.028 -26.869 -2.851 1.00 82.63 15 ASP a C 1
ATOM 1807 O O . ASP D 3 15 ? -20.395 -26.050 -2.179 1.00 82.63 15 ASP a O 1
ATOM 1812 N N . THR D 3 16 ? -21.216 -28.128 -2.454 1.00 80.34 16 THR a N 1
ATOM 1813 C CA . THR D 3 16 ? -20.659 -28.604 -1.197 1.00 80.34 16 THR a CA 1
ATOM 1814 C C . THR D 3 16 ? -19.152 -28.443 -1.168 1.00 80.34 16 THR a C 1
ATOM 1815 O O . THR D 3 16 ? -18.573 -28.159 -0.111 1.00 80.34 16 THR a O 1
ATOM 1819 N N . SER D 3 17 ? -18.505 -28.613 -2.319 1.00 76.24 17 SER a N 1
ATOM 1820 C CA . SER D 3 17 ? -17.060 -28.474 -2.395 1.00 76.24 17 SER a CA 1
ATOM 1821 C C . SER D 3 17 ? -16.612 -27.125 -1.853 1.00 76.24 17 SER a C 1
ATOM 1822 O O . SER D 3 17 ? -15.732 -27.044 -0.987 1.00 76.24 17 SER a O 1
ATOM 1825 N N . THR D 3 18 ? -17.230 -26.052 -2.338 1.00 74.20 18 THR a N 1
ATOM 1826 C CA . THR D 3 18 ? -16.768 -24.722 -1.968 1.00 74.20 18 THR a CA 1
ATOM 1827 C C . THR D 3 18 ? -17.126 -24.386 -0.530 1.00 74.20 18 THR a C 1
ATOM 1828 O O . THR D 3 18 ? -16.345 -23.734 0.165 1.00 74.20 18 THR a O 1
ATOM 1832 N N . ARG D 3 19 ? -18.293 -24.824 -0.059 1.00 71.09 19 ARG a N 1
ATOM 1833 C CA . ARG D 3 19 ? -18.633 -24.619 1.345 1.00 71.09 19 ARG a CA 1
ATOM 1834 C C . ARG D 3 19 ? -17.590 -25.261 2.248 1.00 71.09 19 ARG a C 1
ATOM 1835 O O . ARG D 3 19 ? -17.050 -24.620 3.162 1.00 71.09 19 ARG a O 1
ATOM 1843 N N . TRP D 3 20 ? -17.285 -26.532 1.987 1.00 70.67 20 TRP a N 1
ATOM 1844 C CA . TRP D 3 20 ? -16.320 -27.255 2.803 1.00 70.67 20 TRP a CA 1
ATOM 1845 C C . TRP D 3 20 ? -14.959 -26.574 2.762 1.00 70.67 20 TRP a C 1
ATOM 1846 O O . TRP D 3 20 ? -14.356 -26.291 3.809 1.00 70.67 20 TRP a O 1
ATOM 1857 N N . LYS D 3 21 ? -14.474 -26.273 1.554 1.00 76.53 21 LYS a N 1
ATOM 1858 C CA . LYS D 3 21 ? -13.153 -25.676 1.417 1.00 76.53 21 LYS a CA 1
ATOM 1859 C C . LYS D 3 21 ? -13.087 -24.334 2.128 1.00 76.53 21 LYS a C 1
ATOM 1860 O O . LYS D 3 21 ? -12.133 -24.055 2.858 1.00 76.53 21 LYS a O 1
ATOM 1866 N N . GLY D 3 22 ? -14.102 -23.494 1.940 1.00 74.94 22 GLY a N 1
ATOM 1867 C CA . GLY D 3 22 ? -14.068 -22.176 2.541 1.00 74.94 22 GLY a CA 1
ATOM 1868 C C . GLY D 3 22 ? -14.082 -22.222 4.053 1.00 74.94 22 GLY a C 1
ATOM 1869 O O . GLY D 3 22 ? -13.304 -21.522 4.707 1.00 74.94 22 GLY a O 1
ATOM 1870 N N . LYS D 3 23 ? -14.960 -23.039 4.635 1.00 75.27 23 LYS a N 1
ATOM 1871 C CA . LYS D 3 23 ? -15.036 -23.076 6.091 1.00 75.27 23 LYS a CA 1
ATOM 1872 C C . LYS D 3 23 ? -13.743 -23.621 6.686 1.00 75.27 23 LYS a C 1
ATOM 1873 O O . LYS D 3 23 ? -13.203 -23.063 7.655 1.00 75.27 23 LYS a O 1
ATOM 1879 N N . LEU D 3 24 ? -13.205 -24.690 6.097 1.00 76.60 24 LEU a N 1
ATOM 1880 C CA . LEU D 3 24 ? -11.978 -25.229 6.666 1.00 76.60 24 LEU a CA 1
ATOM 1881 C C . LEU D 3 24 ? -10.754 -24.386 6.349 1.00 76.60 24 LEU a C 1
ATOM 1882 O O . LEU D 3 24 ? -9.734 -24.542 7.026 1.00 76.60 24 LEU a O 1
ATOM 1887 N N . TYR D 3 25 ? -10.812 -23.509 5.350 1.00 76.84 25 TYR a N 1
ATOM 1888 C CA . TYR D 3 25 ? -9.751 -22.534 5.149 1.00 76.84 25 TYR a CA 1
ATOM 1889 C C . TYR D 3 25 ? -9.844 -21.415 6.167 1.00 76.84 25 TYR a C 1
ATOM 1890 O O . TYR D 3 25 ? -8.822 -20.958 6.691 1.00 76.84 25 TYR a O 1
ATOM 1899 N N . GLY D 3 26 ? -11.066 -20.981 6.461 1.00 82.18 26 GLY a N 1
ATOM 1900 C CA . GLY D 3 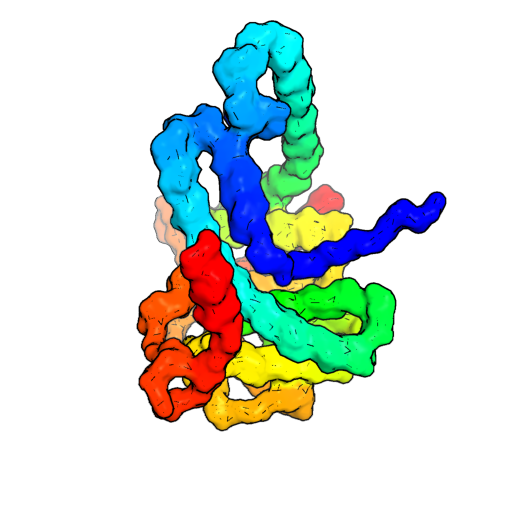26 ? -11.247 -19.965 7.477 1.00 82.18 26 GLY a CA 1
ATOM 1901 C C . GLY D 3 26 ? -10.737 -20.418 8.827 1.00 82.18 26 GLY a C 1
ATOM 1902 O O . GLY D 3 26 ? -10.129 -19.643 9.567 1.00 82.18 26 GLY a O 1
ATOM 1903 N N . ILE D 3 27 ? -10.970 -21.685 9.169 1.00 81.41 27 ILE a N 1
ATOM 1904 C CA . ILE D 3 27 ? -10.488 -22.157 10.465 1.00 81.41 27 ILE a CA 1
ATOM 1905 C C . ILE D 3 27 ? -8.966 -22.270 10.480 1.00 81.41 27 ILE a C 1
ATOM 1906 O O . ILE D 3 27 ? -8.314 -21.849 11.441 1.00 81.41 27 ILE a O 1
ATOM 1911 N N . PHE D 3 28 ? -8.368 -22.821 9.426 1.00 76.04 28 PHE a N 1
ATOM 1912 C CA . PHE D 3 28 ? -6.936 -23.098 9.477 1.00 76.04 28 PHE a CA 1
ATOM 1913 C C . PHE D 3 28 ? -6.051 -21.936 9.056 1.00 76.04 28 PHE a C 1
ATOM 1914 O O . PHE D 3 28 ? -4.828 -22.075 9.131 1.00 76.04 28 PHE a O 1
ATOM 1922 N N . VAL D 3 29 ? -6.605 -20.807 8.613 1.00 82.01 29 VAL a N 1
ATOM 1923 C CA . VAL D 3 29 ? -5.733 -19.710 8.196 1.00 82.01 29 VAL a CA 1
ATOM 1924 C C . VAL D 3 29 ? -4.879 -19.224 9.360 1.00 82.01 29 VAL a C 1
ATOM 1925 O O . VAL D 3 29 ? -3.718 -18.842 9.177 1.00 82.01 29 VAL a O 1
ATOM 1929 N N . ASN D 3 30 ? -5.434 -19.227 10.572 1.00 82.16 30 ASN a N 1
ATOM 1930 C CA . ASN D 3 30 ? -4.648 -18.843 11.739 1.00 82.16 30 ASN a CA 1
ATOM 1931 C C . ASN D 3 30 ? -3.642 -19.925 12.097 1.00 82.16 30 ASN a C 1
ATOM 1932 O O . ASN D 3 30 ? -2.623 -19.655 12.740 1.00 82.16 30 ASN a O 1
ATOM 1937 N N . TYR D 3 31 ? -3.914 -21.159 11.680 1.00 84.37 31 TYR a N 1
ATOM 1938 C CA . TYR D 3 31 ? -3.187 -22.305 12.208 1.00 84.37 31 TYR a CA 1
ATOM 1939 C C . TYR D 3 31 ? -1.777 -22.391 11.641 1.00 84.37 31 TYR a C 1
ATOM 1940 O O . TYR D 3 31 ? -0.824 -22.663 12.378 1.00 84.37 31 TYR a O 1
ATOM 1949 N N . MET D 3 32 ? -1.621 -22.167 10.336 1.00 78.09 32 MET a N 1
ATOM 1950 C CA . MET D 3 32 ? -0.366 -22.433 9.654 1.00 78.09 32 MET a CA 1
ATOM 1951 C C . MET D 3 32 ? 0.169 -21.268 8.841 1.00 78.09 32 MET a C 1
ATOM 1952 O O . MET D 3 32 ? 1.357 -21.271 8.506 1.00 78.09 32 MET a O 1
ATOM 1957 N N . GLY D 3 33 ? -0.650 -20.288 8.505 1.00 83.55 33 GLY a N 1
ATOM 1958 C CA . GLY D 3 33 ? -0.245 -19.275 7.558 1.00 83.55 33 GLY a CA 1
ATOM 1959 C C . GLY D 3 33 ? -1.001 -19.398 6.247 1.00 83.55 33 GLY a C 1
ATOM 1960 O O . GLY D 3 33 ? -1.576 -20.435 5.919 1.00 83.55 33 GLY a O 1
ATOM 1961 N N . GLU D 3 34 ? -0.993 -18.309 5.479 1.00 97.88 34 GLU a N 1
ATOM 1962 C CA . GLU D 3 34 ? -1.911 -18.212 4.350 1.00 97.88 34 GLU a CA 1
ATOM 1963 C C . GLU D 3 34 ? -1.566 -19.208 3.250 1.00 97.88 34 GLU a C 1
ATOM 1964 O O . GLU D 3 34 ? -2.449 -19.914 2.752 1.00 97.88 34 GLU a O 1
ATOM 1970 N N . ASP D 3 35 ? -0.295 -19.272 2.844 1.00 98.31 35 ASP a N 1
ATOM 1971 C CA . ASP D 3 35 ? 0.072 -20.097 1.695 1.00 98.31 35 ASP a CA 1
ATOM 1972 C C . ASP D 3 35 ? -0.215 -21.570 1.948 1.00 98.31 35 ASP a C 1
ATOM 1973 O O . ASP D 3 35 ? -0.854 -22.243 1.125 1.00 98.31 35 ASP a O 1
ATOM 1978 N N . TYR D 3 36 ? 0.256 -22.088 3.078 1.00 88.11 36 TYR a N 1
ATOM 1979 C CA . TYR D 3 36 ? 0.045 -23.493 3.388 1.00 88.11 36 TYR a CA 1
ATOM 1980 C C . TYR D 3 36 ? -1.437 -23.800 3.527 1.00 88.11 36 TYR a C 1
ATOM 1981 O O . TYR D 3 36 ? -1.910 -24.836 3.055 1.00 88.11 36 TYR a O 1
ATOM 1990 N N . ALA D 3 37 ? -2.186 -22.907 4.172 1.00 88.51 37 ALA a N 1
ATOM 1991 C CA . ALA D 3 37 ? -3.615 -23.137 4.336 1.00 88.51 37 ALA a CA 1
ATOM 1992 C C . ALA D 3 37 ? -4.322 -23.180 2.991 1.00 88.51 37 ALA a C 1
ATOM 1993 O O . ALA D 3 37 ? -5.194 -24.026 2.768 1.00 88.51 37 ALA a O 1
ATOM 1995 N N . LYS D 3 38 ? -3.967 -22.274 2.083 1.00 91.83 38 LYS a N 1
ATOM 1996 C CA . LYS D 3 38 ? -4.595 -22.275 0.768 1.00 91.83 38 LYS a CA 1
ATOM 1997 C C . LYS D 3 38 ? -4.260 -23.542 0.001 1.00 91.83 38 LYS a C 1
ATOM 1998 O O . LYS D 3 38 ? -5.123 -24.109 -0.677 1.00 91.83 38 LYS a O 1
ATOM 2004 N N . GLU D 3 39 ? -3.014 -24.003 0.089 1.00 87.18 39 GLU a N 1
ATOM 2005 C CA . GLU D 3 39 ? -2.642 -25.200 -0.655 1.00 87.18 39 GLU a CA 1
ATOM 2006 C C . GLU D 3 39 ? -3.278 -26.448 -0.055 1.00 87.18 39 GLU a C 1
ATOM 2007 O O . GLU D 3 39 ? -3.654 -27.372 -0.785 1.00 87.18 39 GLU a O 1
ATOM 2013 N N . PHE D 3 40 ? -3.407 -26.491 1.270 1.00 79.17 40 PHE a N 1
ATOM 2014 C CA . PHE D 3 40 ? -3.703 -27.742 1.959 1.00 79.17 40 PHE a CA 1
ATOM 2015 C C . PHE D 3 40 ? -5.106 -28.250 1.659 1.00 79.17 40 PHE a C 1
ATOM 2016 O O . PHE D 3 40 ? -5.308 -29.456 1.474 1.00 79.17 40 PHE a O 1
ATOM 2024 N N . VAL D 3 41 ? -6.090 -27.352 1.619 1.00 85.36 41 VAL a N 1
ATOM 2025 C CA . VAL D 3 41 ? -7.481 -27.786 1.538 1.00 85.36 41 VAL a CA 1
ATOM 2026 C C . VAL D 3 41 ? -7.767 -28.476 0.211 1.00 85.36 41 VAL a C 1
ATOM 2027 O O . VAL D 3 41 ? -8.663 -29.321 0.127 1.00 85.36 41 VAL a O 1
ATOM 2031 N N . GLU D 3 42 ? -7.017 -28.149 -0.842 1.00 86.06 42 GLU a N 1
ATOM 2032 C CA . GLU D 3 42 ? -7.208 -28.857 -2.105 1.00 86.06 42 GLU a CA 1
ATOM 2033 C C . GLU D 3 42 ? -6.935 -30.346 -1.952 1.00 86.06 42 GLU a C 1
ATOM 2034 O O . GLU D 3 42 ? -7.786 -31.183 -2.286 1.00 86.06 42 GLU a O 1
ATOM 2040 N N . GLN D 3 43 ? -5.759 -30.696 -1.438 1.00 84.95 43 GLN a N 1
ATOM 2041 C CA . GLN D 3 43 ? -5.448 -32.103 -1.238 1.00 84.95 43 GLN a CA 1
ATOM 2042 C C . GLN D 3 43 ? -6.350 -32.707 -0.177 1.00 84.95 43 GLN a C 1
ATOM 2043 O O . GLN D 3 43 ? -6.663 -33.900 -0.226 1.00 84.95 43 GLN a O 1
ATOM 2049 N N . ALA D 3 44 ? -6.778 -31.899 0.791 1.00 82.81 44 ALA a N 1
ATOM 2050 C CA . ALA D 3 44 ? -7.689 -32.410 1.805 1.00 82.81 44 ALA a CA 1
ATOM 2051 C C . ALA D 3 44 ? -9.007 -32.841 1.187 1.00 82.81 44 ALA a C 1
ATOM 2052 O O . ALA D 3 44 ? -9.570 -33.872 1.564 1.00 82.81 44 ALA a O 1
ATOM 2054 N N . TYR D 3 45 ? -9.514 -32.067 0.233 1.00 75.92 45 TYR a N 1
ATOM 2055 C CA . TYR D 3 45 ? -10.827 -32.366 -0.319 1.00 75.92 45 TYR a CA 1
ATOM 2056 C C . TYR D 3 45 ? -10.749 -33.390 -1.438 1.00 75.92 45 TYR a C 1
ATOM 2057 O O . TYR D 3 45 ? -11.746 -34.061 -1.725 1.00 75.92 45 TYR a O 1
ATOM 2066 N N . SER D 3 46 ? -9.592 -33.519 -2.086 1.00 76.77 46 SER a N 1
ATOM 2067 C CA . SER D 3 46 ? -9.501 -34.445 -3.208 1.00 76.77 46 SER a CA 1
ATOM 2068 C C . SER D 3 46 ? -9.796 -35.876 -2.775 1.00 76.77 46 SER a C 1
ATOM 2069 O O . SER D 3 46 ? -10.499 -36.610 -3.478 1.00 76.77 46 SER a O 1
ATOM 2072 N N . ASN D 3 47 ? -9.264 -36.295 -1.626 1.00 75.38 47 ASN a N 1
ATOM 2073 C CA . ASN D 3 47 ? -9.515 -37.653 -1.155 1.00 75.38 47 ASN a CA 1
ATOM 2074 C C . ASN D 3 47 ? -10.992 -37.872 -0.866 1.00 75.38 47 ASN a C 1
ATOM 2075 O O . ASN D 3 47 ? -11.560 -38.909 -1.233 1.00 75.38 47 ASN a O 1
ATOM 2080 N N . TYR D 3 48 ? -11.627 -36.911 -0.200 1.00 70.70 48 TYR a N 1
ATOM 2081 C CA . TYR D 3 48 ? -13.050 -37.031 0.081 1.00 70.70 48 TYR a CA 1
ATOM 2082 C C . TYR D 3 48 ? -13.842 -37.145 -1.210 1.00 70.70 48 TYR a C 1
ATOM 2083 O O . TYR D 3 48 ? -14.735 -37.990 -1.327 1.00 70.70 48 TYR a O 1
ATOM 2092 N N . GLU D 3 49 ? -13.499 -36.329 -2.205 1.00 77.27 49 GLU a N 1
ATOM 2093 C CA . GLU D 3 49 ? -14.184 -36.397 -3.489 1.00 77.27 49 GLU a CA 1
ATOM 2094 C C . GLU D 3 49 ? -13.992 -37.754 -4.142 1.00 77.27 49 GLU a C 1
ATOM 2095 O O . GLU D 3 49 ? -14.930 -38.310 -4.720 1.00 77.27 49 GLU a O 1
ATOM 2101 N N . LYS D 3 50 ? -12.780 -38.300 -4.066 1.00 83.59 50 LYS a N 1
ATOM 2102 C CA . LYS D 3 50 ? -12.501 -39.551 -4.757 1.00 83.59 50 LYS a CA 1
ATOM 2103 C C . LYS D 3 50 ? -13.204 -40.724 -4.090 1.00 83.59 50 LYS a C 1
ATOM 2104 O O . LYS D 3 50 ? -13.617 -41.671 -4.768 1.00 83.59 50 LYS a O 1
ATOM 2110 N N . VAL D 3 51 ? -13.349 -40.689 -2.769 1.00 77.28 51 VAL a N 1
ATOM 2111 C CA . VAL D 3 51 ? -13.905 -41.821 -2.038 1.00 77.28 51 VAL a CA 1
ATOM 2112 C C . VAL D 3 51 ? -15.413 -41.700 -1.848 1.00 77.28 51 VAL a C 1
ATOM 2113 O O . VAL D 3 51 ? -16.161 -42.557 -2.315 1.00 77.28 51 VAL a O 1
ATOM 2117 N N . PHE D 3 52 ? -15.886 -40.663 -1.156 1.00 74.00 52 PHE a N 1
ATOM 2118 C CA . PHE D 3 52 ? -17.307 -40.600 -0.831 1.00 74.00 52 PHE a CA 1
ATOM 2119 C C . PHE D 3 52 ? -18.150 -40.414 -2.086 1.00 74.00 52 PHE a C 1
ATOM 2120 O O . PHE D 3 52 ? -19.093 -41.177 -2.333 1.00 74.00 52 PHE a O 1
ATOM 2128 N N . VAL D 3 53 ? -17.802 -39.423 -2.906 1.00 80.08 53 VAL a N 1
ATOM 2129 C CA . VAL D 3 53 ? -18.657 -39.030 -4.021 1.00 80.08 53 VAL a CA 1
ATOM 2130 C C . VAL D 3 53 ? -18.772 -40.150 -5.044 1.00 80.08 53 VAL a C 1
ATOM 2131 O O . VAL D 3 53 ? -19.861 -40.433 -5.554 1.00 80.08 53 VAL a O 1
ATOM 2135 N N . ASN D 3 54 ? -17.660 -40.796 -5.368 1.00 82.89 54 ASN a N 1
ATOM 2136 C CA . ASN D 3 54 ? -17.634 -41.780 -6.439 1.00 82.89 54 ASN a CA 1
ATOM 2137 C C . ASN D 3 54 ? -18.239 -43.118 -6.051 1.00 82.89 54 ASN a C 1
ATOM 2138 O O . ASN D 3 54 ? -18.423 -43.968 -6.926 1.00 82.89 54 ASN a O 1
ATOM 2143 N N . ILE D 3 55 ? -18.547 -43.341 -4.776 1.00 79.39 55 ILE a N 1
ATOM 2144 C CA . ILE D 3 55 ? -19.090 -44.631 -4.370 1.00 79.39 55 ILE a CA 1
ATOM 2145 C C . ILE D 3 55 ? -20.442 -44.458 -3.692 1.00 79.39 55 ILE a C 1
ATOM 2146 O O . ILE D 3 55 ? -21.474 -44.921 -4.201 1.00 79.39 55 ILE a O 1
ATOM 2151 N N . TYR D 3 56 ? -20.445 -43.779 -2.545 1.00 76.33 56 TYR a N 1
ATOM 2152 C CA . TYR D 3 56 ? -21.636 -43.783 -1.708 1.00 76.33 56 TYR a CA 1
ATOM 2153 C C . TYR D 3 56 ? -22.754 -42.974 -2.342 1.00 76.33 56 TYR a C 1
ATOM 2154 O O . TYR D 3 56 ? -23.927 -43.356 -2.261 1.00 76.33 56 TYR a O 1
ATOM 2163 N N . THR D 3 57 ? -22.413 -41.850 -2.974 1.00 81.07 57 THR a N 1
ATOM 2164 C CA . THR D 3 57 ? -23.434 -41.043 -3.628 1.00 81.07 57 THR a CA 1
ATOM 2165 C C . THR D 3 57 ? -24.118 -41.826 -4.736 1.00 81.07 57 THR a C 1
ATOM 2166 O O . THR D 3 57 ? -25.350 -41.825 -4.839 1.00 81.07 57 THR a O 1
ATOM 2170 N N . LYS D 3 58 ? -23.333 -42.514 -5.566 1.00 83.95 58 LYS a N 1
ATOM 2171 C CA . LYS D 3 58 ? -23.915 -43.294 -6.649 1.00 83.95 58 LYS a CA 1
ATOM 2172 C C . LYS D 3 58 ? -24.791 -44.410 -6.108 1.00 83.95 58 LYS a C 1
ATOM 2173 O O . LYS D 3 58 ? -25.898 -44.637 -6.610 1.00 83.95 58 LYS a O 1
ATOM 2179 N N . ILE D 3 59 ? -24.326 -45.107 -5.070 1.00 86.14 59 ILE a N 1
ATOM 2180 C CA . ILE D 3 59 ? -25.114 -46.206 -4.520 1.00 86.14 59 ILE a CA 1
ATOM 2181 C C . ILE D 3 59 ? -26.434 -45.690 -3.962 1.00 86.14 59 ILE a C 1
ATOM 2182 O O . ILE D 3 59 ? -27.501 -46.267 -4.208 1.00 86.14 59 ILE a O 1
ATOM 2187 N N . HIS D 3 60 ? -26.382 -44.597 -3.200 1.00 87.71 60 HIS a N 1
ATOM 2188 C CA . HIS D 3 60 ? -27.601 -44.051 -2.618 1.00 87.71 60 HIS a CA 1
ATOM 2189 C C . HIS D 3 60 ? -28.562 -43.587 -3.702 1.00 87.71 60 HIS a C 1
ATOM 2190 O O . HIS D 3 60 ? -29.777 -43.809 -3.607 1.00 87.71 60 HIS a O 1
ATOM 2197 N N . ASN D 3 61 ? -28.037 -42.939 -4.741 1.00 91.79 61 ASN a N 1
ATOM 2198 C CA . ASN D 3 61 ? -28.901 -42.459 -5.810 1.00 91.79 61 ASN a CA 1
ATOM 2199 C C . ASN D 3 61 ? -29.531 -43.618 -6.568 1.00 91.79 61 ASN a C 1
ATOM 2200 O O . ASN D 3 61 ? -30.657 -43.505 -7.065 1.00 91.79 61 ASN a O 1
ATOM 2205 N N . GLN D 3 62 ? -28.817 -44.739 -6.681 1.00 88.99 62 GLN a N 1
ATOM 2206 C CA . GLN D 3 62 ? -29.413 -45.916 -7.302 1.00 88.99 62 GLN a CA 1
ATOM 2207 C C . GLN D 3 62 ? -30.502 -46.514 -6.425 1.00 88.99 62 GLN a C 1
ATOM 2208 O O . GLN D 3 62 ? -31.548 -46.940 -6.926 1.00 88.99 62 GLN a O 1
ATOM 2214 N N . LEU D 3 63 ? -30.282 -46.549 -5.114 1.00 88.07 63 LEU a N 1
ATOM 2215 C CA . LEU D 3 63 ? -31.175 -47.288 -4.233 1.00 88.07 63 LEU a CA 1
ATOM 2216 C C . LEU D 3 63 ? -32.376 -46.481 -3.763 1.00 88.07 63 LEU a C 1
ATOM 2217 O O . LEU D 3 63 ? -33.294 -47.060 -3.168 1.00 88.07 63 LEU a O 1
ATOM 2222 N N . ARG D 3 64 ? -32.387 -45.168 -4.004 1.00 87.89 64 ARG a N 1
ATOM 2223 C CA . ARG D 3 64 ? -33.482 -44.337 -3.508 1.00 87.89 64 ARG a CA 1
ATOM 2224 C C . ARG D 3 64 ? -34.837 -44.821 -4.010 1.00 87.89 64 ARG a C 1
ATOM 2225 O O . ARG D 3 64 ? -35.788 -44.954 -3.226 1.00 87.89 64 ARG a O 1
ATOM 2233 N N . THR D 3 65 ? -34.949 -45.073 -5.315 1.00 92.33 65 THR a N 1
ATOM 2234 C CA . THR D 3 65 ? -36.242 -45.416 -5.897 1.00 92.33 65 THR a CA 1
ATOM 2235 C C . THR D 3 65 ? -36.775 -46.725 -5.337 1.00 92.33 65 THR a C 1
ATOM 2236 O O . THR D 3 65 ? -37.930 -46.798 -4.896 1.00 92.33 65 THR a O 1
ATOM 2240 N N . THR D 3 66 ? -35.950 -47.771 -5.343 1.00 90.09 66 THR a N 1
ATOM 2241 C CA . THR D 3 66 ? -36.417 -49.053 -4.837 1.00 90.09 66 THR a CA 1
ATOM 2242 C C . THR D 3 66 ? -36.691 -48.986 -3.343 1.00 90.09 66 THR a C 1
ATOM 2243 O O . THR D 3 66 ? -37.569 -49.692 -2.842 1.00 90.09 66 THR a O 1
ATOM 2247 N N . LEU D 3 67 ? -35.981 -48.122 -2.614 1.00 88.59 67 LEU a N 1
ATOM 2248 C CA . LEU D 3 67 ? -36.247 -48.008 -1.186 1.00 88.59 67 LEU a CA 1
ATOM 2249 C C . LEU D 3 67 ? -37.609 -47.384 -0.931 1.00 88.59 67 LEU a C 1
ATOM 2250 O O . LEU D 3 67 ? -38.397 -47.892 -0.121 1.00 88.59 67 LEU a O 1
ATOM 2255 N N . THR D 3 68 ? -37.903 -46.281 -1.619 1.00 88.89 68 THR a N 1
ATOM 2256 C CA . THR D 3 68 ? -39.208 -45.653 -1.466 1.00 88.89 68 THR a CA 1
ATOM 2257 C C . THR D 3 68 ? -40.318 -46.590 -1.920 1.00 88.89 68 THR a C 1
ATOM 2258 O O . THR D 3 68 ? -41.409 -46.604 -1.340 1.00 88.89 68 THR a O 1
ATOM 2262 N N . SER D 3 69 ? -40.065 -47.380 -2.962 1.00 92.35 69 SER a N 1
ATOM 2263 C CA . SER D 3 69 ? -41.052 -48.369 -3.373 1.00 92.35 69 SER a CA 1
ATOM 2264 C C . SER D 3 69 ? -41.260 -49.453 -2.323 1.00 92.35 69 SER a C 1
ATOM 2265 O O . SER D 3 69 ? -42.405 -49.833 -2.059 1.00 92.35 69 SER a O 1
ATOM 2268 N N . SER D 3 70 ? -40.185 -49.949 -1.715 1.00 93.97 70 SER a N 1
ATOM 2269 C CA . SER D 3 70 ? -40.251 -51.096 -0.821 1.00 93.97 70 SER a CA 1
ATOM 2270 C C . SER D 3 70 ? -40.831 -50.738 0.537 1.00 93.97 70 SER a C 1
ATOM 2271 O O . SER D 3 70 ? -41.829 -51.325 0.961 1.00 93.97 70 SER a O 1
ATOM 2274 N N . ALA D 3 71 ? -40.208 -49.792 1.236 1.00 91.67 71 ALA a N 1
ATOM 2275 C CA . ALA D 3 71 ? -40.625 -49.443 2.587 1.00 91.67 71 ALA a CA 1
ATOM 2276 C C . ALA D 3 71 ? -40.770 -47.926 2.689 1.00 91.67 71 ALA a C 1
ATOM 2277 O O . ALA D 3 71 ? -40.414 -47.297 3.681 1.00 91.67 71 ALA a O 1
ATOM 2279 N N . GLY D 3 72 ? -41.316 -47.334 1.632 1.00 94.40 72 GLY a N 1
ATOM 2280 C CA . GLY D 3 72 ? -41.457 -45.895 1.588 1.00 94.40 72 GLY a CA 1
ATOM 2281 C C . GLY D 3 72 ? -42.356 -45.366 2.686 1.00 94.40 72 GLY a C 1
ATOM 2282 O O . GLY D 3 72 ? -43.511 -45.764 2.835 1.00 94.40 72 GLY a O 1
ATOM 2283 N N . ALA D 3 73 ? -41.797 -44.443 3.461 1.00 94.81 73 ALA a N 1
ATOM 2284 C CA . ALA D 3 73 ? -42.502 -43.775 4.542 1.00 94.81 73 ALA a CA 1
ATOM 2285 C C . ALA D 3 73 ? -41.647 -42.624 5.047 1.00 94.81 73 ALA a C 1
ATOM 2286 O O . ALA D 3 73 ? -40.590 -42.334 4.478 1.00 94.81 73 ALA a O 1
ATOM 2288 N N . GLY D 3 74 ? -42.096 -41.950 6.103 1.00 92.56 74 GLY a N 1
ATOM 2289 C CA . GLY D 3 74 ? -41.238 -40.971 6.742 1.00 92.56 74 GLY a CA 1
ATOM 2290 C C . GLY D 3 74 ? -40.037 -41.614 7.406 1.00 92.56 74 GLY a C 1
ATOM 2291 O O . GLY D 3 74 ? -38.933 -41.064 7.382 1.00 92.56 74 GLY a O 1
ATOM 2292 N N . ALA D 3 75 ? -40.232 -42.787 8.005 1.00 91.60 75 ALA a N 1
ATOM 2293 C CA . ALA D 3 75 ? -39.179 -43.458 8.761 1.00 91.60 75 ALA a CA 1
ATOM 2294 C C . ALA D 3 75 ? -38.523 -44.534 7.902 1.00 91.60 75 ALA a C 1
ATOM 2295 O O . ALA D 3 75 ? -38.693 -45.738 8.109 1.00 91.60 75 ALA a O 1
ATOM 2297 N N . THR D 3 76 ? -37.751 -44.082 6.917 1.00 92.48 76 THR a N 1
ATOM 2298 C CA . THR D 3 76 ? -36.779 -44.936 6.247 1.00 92.48 76 THR a CA 1
ATOM 2299 C C . THR D 3 76 ? -35.408 -44.785 6.887 1.00 92.48 76 THR a C 1
ATOM 2300 O O . THR D 3 76 ? -34.444 -45.426 6.462 1.00 92.48 76 THR a O 1
ATOM 2304 N N . PHE D 3 77 ? -35.321 -43.952 7.913 1.00 96.44 77 PHE a N 1
ATOM 2305 C CA . PHE D 3 77 ? -34.134 -43.730 8.724 1.00 96.44 77 PHE a CA 1
ATOM 2306 C C . PHE D 3 77 ? -33.522 -45.006 9.286 1.00 96.44 77 PHE a C 1
ATOM 2307 O O . PHE D 3 77 ? -32.311 -45.203 9.139 1.00 96.44 77 PHE a O 1
ATOM 2315 N N . PRO D 3 78 ? -34.283 -45.891 9.939 1.00 93.79 78 PRO a N 1
ATOM 2316 C CA . PRO D 3 78 ? -33.625 -47.080 10.492 1.00 93.79 78 PRO a CA 1
ATOM 2317 C C . PRO D 3 78 ? -33.051 -47.954 9.409 1.00 93.79 78 PRO a C 1
ATOM 2318 O O . PRO D 3 78 ? -32.110 -48.714 9.660 1.00 93.79 78 PRO a O 1
ATOM 2322 N N . LEU D 3 79 ? -33.580 -47.842 8.193 1.00 88.25 79 LEU a N 1
ATOM 2323 C CA . LEU D 3 79 ? -33.145 -48.713 7.114 1.00 88.25 79 LEU a CA 1
ATOM 2324 C C . LEU D 3 79 ? -32.048 -48.056 6.286 1.00 88.25 79 LEU a C 1
ATOM 2325 O O . LEU D 3 79 ? -31.231 -48.748 5.669 1.00 88.25 79 LEU a O 1
ATOM 2330 N N . TRP D 3 80 ? -32.004 -46.720 6.274 1.00 87.29 80 TRP a N 1
ATOM 2331 C CA . TRP D 3 80 ? -31.037 -46.012 5.437 1.00 87.29 80 TRP a CA 1
ATOM 2332 C C . TRP D 3 80 ? -29.610 -46.417 5.758 1.00 87.29 80 TRP a C 1
ATOM 2333 O O . TRP D 3 80 ? -28.721 -46.306 4.908 1.00 87.29 80 TRP a O 1
ATOM 2344 N N . GLN D 3 81 ? -29.364 -46.881 6.979 1.00 89.89 81 GLN a N 1
ATOM 2345 C CA . GLN D 3 81 ? -27.998 -47.209 7.355 1.00 89.89 81 GLN a CA 1
ATOM 2346 C C . GLN D 3 81 ? -27.573 -48.579 6.845 1.00 89.89 81 GLN a C 1
ATOM 2347 O O . GLN D 3 81 ? -26.388 -48.909 6.898 1.00 89.89 81 GLN a O 1
ATOM 2353 N N . ILE D 3 82 ? -28.505 -49.388 6.342 1.00 88.85 82 ILE a N 1
ATOM 2354 C CA . ILE D 3 82 ? -28.136 -50.721 5.868 1.00 88.85 82 ILE a CA 1
ATOM 2355 C C . ILE D 3 82 ? -27.323 -50.639 4.585 1.00 88.85 82 ILE a C 1
ATOM 2356 O O . ILE D 3 82 ? -26.311 -51.331 4.427 1.00 88.85 82 ILE a O 1
ATOM 2361 N N . ILE D 3 83 ? -27.768 -49.818 3.633 1.00 90.60 83 ILE a N 1
ATOM 2362 C CA . ILE D 3 83 ? -27.027 -49.695 2.383 1.00 90.60 83 ILE a CA 1
ATOM 2363 C C . ILE D 3 83 ? -25.659 -49.093 2.646 1.00 90.60 83 ILE a C 1
ATOM 2364 O O . ILE D 3 83 ? -24.725 -49.256 1.854 1.00 90.60 83 ILE a O 1
ATOM 2369 N N . ASN D 3 84 ? -25.527 -48.369 3.751 1.00 94.88 84 ASN a N 1
ATOM 2370 C CA . ASN D 3 84 ? -24.249 -47.768 4.095 1.00 94.88 84 ASN a CA 1
ATOM 2371 C C . ASN D 3 84 ? -23.347 -48.771 4.803 1.00 94.88 84 ASN a C 1
ATOM 2372 O O . ASN D 3 84 ? -22.138 -48.818 4.555 1.00 94.88 84 ASN a O 1
ATOM 2377 N N . GLU D 3 85 ? -23.919 -49.585 5.681 1.00 94.10 85 GLU a N 1
ATOM 2378 C CA . GLU D 3 85 ? -23.204 -50.624 6.406 1.00 94.10 85 GLU a CA 1
ATOM 2379 C C . GLU D 3 85 ? -22.733 -51.759 5.516 1.00 94.10 85 GLU a C 1
ATOM 2380 O O . GLU D 3 85 ? -21.633 -52.277 5.728 1.00 94.10 85 GLU a O 1
ATOM 2386 N N . ALA D 3 86 ? -23.537 -52.163 4.536 1.00 90.24 86 ALA a N 1
ATOM 2387 C CA . ALA D 3 86 ? -23.157 -53.291 3.696 1.00 90.24 86 ALA a CA 1
ATOM 2388 C C . ALA D 3 86 ? -21.910 -52.977 2.884 1.00 90.24 86 ALA a C 1
ATOM 2389 O O . ALA D 3 86 ? -21.126 -53.876 2.565 1.00 90.24 86 ALA a O 1
ATOM 2391 N N . ILE D 3 87 ? -21.713 -51.706 2.539 1.00 85.89 87 ILE a N 1
ATOM 2392 C CA . ILE D 3 87 ? -20.552 -51.322 1.744 1.00 85.89 87 ILE a CA 1
ATOM 2393 C C . ILE D 3 87 ? -19.269 -51.535 2.532 1.00 85.89 87 ILE a C 1
ATOM 2394 O O . ILE D 3 87 ? -18.267 -52.023 2.000 1.00 85.89 87 ILE a O 1
ATOM 2399 N N . TYR D 3 88 ? -19.276 -51.168 3.810 1.00 90.67 88 TYR a N 1
ATOM 2400 C CA . TYR D 3 88 ? -18.026 -51.138 4.555 1.00 90.67 88 TYR a CA 1
ATOM 2401 C C . TYR D 3 88 ? -17.703 -52.463 5.225 1.00 90.67 88 TYR a C 1
ATOM 2402 O O . TYR D 3 88 ? -16.598 -52.983 5.048 1.00 90.67 88 TYR a O 1
ATOM 2411 N N . ALA D 3 89 ? -18.626 -53.015 6.005 1.00 94.29 89 ALA a N 1
ATOM 2412 C CA . ALA D 3 89 ? -18.321 -54.205 6.786 1.00 94.29 89 ALA a CA 1
ATOM 2413 C C . ALA D 3 89 ? -18.214 -55.467 5.946 1.00 94.29 89 ALA a C 1
ATOM 2414 O O . ALA D 3 89 ? -17.266 -56.240 6.126 1.00 94.29 89 ALA a O 1
ATOM 2416 N N . VAL D 3 90 ? -19.147 -55.694 5.025 1.00 91.99 90 VAL a N 1
ATOM 2417 C CA . VAL D 3 90 ? -19.190 -56.958 4.302 1.00 91.99 90 VAL a CA 1
ATOM 2418 C C . VAL D 3 90 ? -18.244 -56.895 3.115 1.00 91.99 90 VAL a C 1
ATOM 2419 O O . VAL D 3 90 ? -17.273 -57.654 3.040 1.00 91.99 90 VAL a O 1
ATOM 2423 N N . TYR D 3 91 ? -18.513 -55.992 2.182 1.00 92.45 91 TYR a N 1
ATOM 2424 C CA . TYR D 3 91 ? -17.589 -55.785 1.082 1.00 92.45 91 TYR a CA 1
ATOM 2425 C C . TYR D 3 91 ? -16.460 -54.866 1.525 1.00 92.45 91 TYR a C 1
ATOM 2426 O O . TYR D 3 91 ? -16.591 -54.105 2.485 1.00 92.45 91 TYR a O 1
ATOM 2435 N N . LEU D 3 92 ? -15.327 -54.973 0.842 1.00 96.81 92 LEU a N 1
ATOM 2436 C CA . LEU D 3 92 ? -14.156 -54.115 0.959 1.00 96.81 92 LEU a CA 1
ATOM 2437 C C . LEU D 3 92 ? -13.400 -54.341 2.261 1.00 96.81 92 LEU a C 1
ATOM 2438 O O . LEU D 3 92 ? -12.284 -53.843 2.393 1.00 96.81 92 LEU a O 1
ATOM 2443 N N . THR D 3 93 ? -13.958 -55.062 3.229 1.00 102.42 93 THR a N 1
ATOM 2444 C CA . THR D 3 93 ? -13.202 -55.456 4.413 1.00 102.42 93 THR a CA 1
ATOM 2445 C C . THR D 3 93 ? -13.431 -56.893 4.844 1.00 102.42 93 THR a C 1
ATOM 2446 O O . THR D 3 93 ? -12.567 -57.446 5.532 1.00 102.42 93 THR a O 1
ATOM 2450 N N . HIS D 3 94 ? -14.555 -57.513 4.488 1.00 104.55 94 HIS a N 1
ATOM 2451 C CA . HIS D 3 94 ? -14.828 -58.908 4.823 1.00 104.55 94 HIS a CA 1
ATOM 2452 C C . HIS D 3 94 ? -14.818 -59.128 6.332 1.00 104.55 94 HIS a C 1
ATOM 2453 O O . HIS D 3 94 ? -14.520 -60.219 6.820 1.00 104.55 94 HIS a O 1
ATOM 2460 N N . LYS D 3 95 ? -15.145 -58.082 7.085 1.00 102.35 95 LYS a N 1
ATOM 2461 C CA . LYS D 3 95 ? -15.079 -58.180 8.536 1.00 102.35 95 LYS a CA 1
ATOM 2462 C C . LYS D 3 95 ? -16.238 -58.958 9.136 1.00 102.35 95 LYS a C 1
ATOM 2463 O O . LYS D 3 95 ? -16.057 -59.611 10.168 1.00 102.35 95 LYS a O 1
ATOM 2469 N N . GLU D 3 96 ? -17.416 -58.908 8.521 1.00 111.26 96 GLU a N 1
ATOM 2470 C CA . GLU D 3 96 ? -18.622 -59.472 9.107 1.00 111.26 96 GLU a CA 1
ATOM 2471 C C . GLU D 3 96 ? -19.326 -60.340 8.077 1.00 111.26 96 GLU a C 1
ATOM 2472 O O . GLU D 3 96 ? -19.494 -59.944 6.922 1.00 111.26 96 GLU a O 1
ATOM 2478 N N . THR D 3 97 ? -19.743 -61.525 8.504 1.00 113.90 97 THR a N 1
ATOM 2479 C CA . THR D 3 97 ? -20.475 -62.403 7.609 1.00 113.90 97 THR a CA 1
ATOM 2480 C C . THR D 3 97 ? -21.881 -61.862 7.374 1.00 113.90 97 THR a C 1
ATOM 2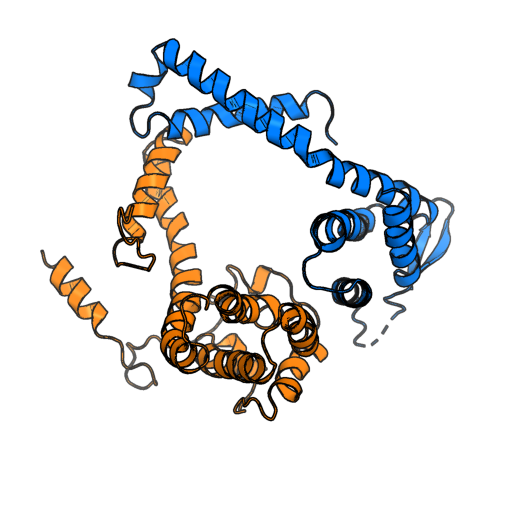481 O O . THR D 3 97 ? -22.493 -61.246 8.249 1.00 113.90 97 THR a O 1
ATOM 2485 N N . ALA D 3 98 ? -22.394 -62.108 6.167 1.00 108.17 98 ALA a N 1
ATOM 2486 C CA . ALA D 3 98 ? -23.726 -61.624 5.823 1.00 108.17 98 ALA a CA 1
ATOM 2487 C C . ALA D 3 98 ? -24.783 -62.243 6.724 1.00 108.17 98 ALA a C 1
ATOM 2488 O O . ALA D 3 98 ? -25.759 -61.582 7.098 1.00 108.17 98 ALA a O 1
ATOM 2490 N N . SER D 3 99 ? -24.605 -63.514 7.084 1.00 110.45 99 SER a N 1
ATOM 2491 C CA . SER D 3 99 ? -25.526 -64.144 8.020 1.00 110.45 99 SER a CA 1
ATOM 2492 C C . SER D 3 99 ? -25.514 -63.423 9.358 1.00 110.45 99 SER a C 1
ATOM 2493 O O . SER D 3 99 ? -26.567 -63.231 9.977 1.00 110.45 99 SER a O 1
ATOM 2496 N N . PHE D 3 100 ? -24.331 -63.019 9.822 1.00 111.86 100 PHE a N 1
ATOM 2497 C CA . PHE D 3 100 ? -24.256 -62.291 11.082 1.00 111.86 100 PHE a CA 1
ATOM 2498 C C . PHE D 3 100 ? -25.013 -60.977 11.002 1.00 111.86 100 PHE a C 1
ATOM 2499 O O . PHE D 3 100 ? -25.728 -60.612 11.937 1.00 111.86 100 PHE a O 1
ATOM 2507 N N . LEU D 3 101 ? -24.847 -60.238 9.905 1.00 106.47 101 LEU a N 1
ATOM 2508 C CA . LEU D 3 101 ? -25.556 -58.971 9.771 1.00 106.47 101 LEU a CA 1
ATOM 2509 C C . LEU D 3 101 ? -27.061 -59.191 9.722 1.00 106.47 101 LEU a C 1
ATOM 2510 O O . LEU D 3 101 ? -27.826 -58.441 10.343 1.00 106.47 101 LEU a O 1
ATOM 2515 N N . TYR D 3 102 ? -27.503 -60.211 8.986 1.00 108.45 102 TYR a N 1
ATOM 2516 C CA . TYR D 3 102 ? -28.930 -60.501 8.915 1.00 108.45 102 TYR a CA 1
ATOM 2517 C C . TYR D 3 102 ? -29.488 -60.852 10.285 1.00 108.45 102 TYR a C 1
ATOM 2518 O O . TYR D 3 102 ? -30.576 -60.399 10.655 1.00 108.45 102 TYR a O 1
ATOM 2527 N N . ALA D 3 103 ? -28.765 -61.668 11.049 1.00 105.68 103 ALA a N 1
ATOM 2528 C CA . ALA D 3 103 ? -29.221 -62.016 12.388 1.00 105.68 103 ALA a CA 1
ATOM 2529 C C . ALA D 3 103 ? -29.240 -60.792 13.293 1.00 105.68 103 ALA a C 1
ATOM 2530 O O . ALA D 3 103 ? -30.191 -60.582 14.054 1.00 105.68 103 ALA a O 1
ATOM 2532 N N . LYS D 3 104 ? -28.198 -59.964 13.212 1.00 107.74 104 LYS a N 1
ATOM 2533 C CA . LYS D 3 104 ? -28.109 -58.788 14.068 1.00 107.74 104 LYS a CA 1
ATOM 2534 C C . LYS D 3 104 ? -29.264 -57.840 13.824 1.00 107.74 104 LYS a C 1
ATOM 2535 O O . LYS D 3 104 ? -29.966 -57.441 14.759 1.00 107.74 104 LYS a O 1
ATOM 2541 N N . TYR D 3 105 ? -29.481 -57.479 12.566 1.00 100.67 105 TYR a N 1
ATOM 2542 C CA . TYR D 3 105 ? -30.213 -56.257 12.291 1.00 100.67 105 TYR a CA 1
ATOM 2543 C C . TYR D 3 105 ? -31.714 -56.512 12.270 1.00 100.67 105 TYR a C 1
ATOM 2544 O O . TYR D 3 105 ? -32.514 -55.570 12.274 1.00 100.67 105 TYR a O 1
ATOM 2553 N N . VAL D 3 106 ? -32.118 -57.781 12.265 1.00 102.30 106 VAL a N 1
ATOM 2554 C CA . VAL D 3 106 ? -33.539 -58.103 12.371 1.00 102.30 106 VAL a CA 1
ATOM 2555 C C . VAL D 3 106 ? -34.074 -57.673 13.727 1.00 102.30 106 VAL a C 1
ATOM 2556 O O . VAL D 3 106 ? -35.225 -57.235 13.849 1.00 102.30 106 VAL a O 1
ATOM 2560 N N . ALA D 3 107 ? -33.237 -57.772 14.762 1.00 103.71 107 ALA a N 1
ATOM 2561 C CA . ALA D 3 107 ? -33.674 -57.481 16.123 1.00 103.71 107 ALA a CA 1
ATOM 2562 C C . ALA D 3 107 ? -34.258 -56.083 16.237 1.00 103.71 107 ALA a C 1
ATOM 2563 O O . ALA D 3 107 ? -35.138 -55.836 17.068 1.00 103.71 107 ALA a O 1
ATOM 2565 N N . ARG D 3 108 ? -33.784 -55.155 15.410 1.00 101.30 108 ARG a N 1
ATOM 2566 C CA . ARG D 3 108 ? -34.380 -53.829 15.394 1.00 101.30 108 ARG a CA 1
ATOM 2567 C C . ARG D 3 108 ? -35.782 -53.842 14.800 1.00 101.30 108 ARG a C 1
ATOM 2568 O O . ARG D 3 108 ? -36.484 -52.831 14.881 1.00 101.30 108 ARG a O 1
ATOM 2576 N N . GLY D 3 109 ? -36.206 -54.950 14.199 1.00 100.96 109 GLY a N 1
ATOM 2577 C CA . GLY D 3 109 ? -37.602 -55.142 13.874 1.00 100.96 109 GLY a CA 1
ATOM 2578 C C . GLY D 3 109 ? -37.977 -55.177 12.411 1.00 100.96 109 GLY a C 1
ATOM 2579 O O . GLY D 3 109 ? -39.145 -55.442 12.104 1.00 100.96 109 GLY a O 1
ATOM 2580 N N . ILE D 3 110 ? -37.042 -54.931 11.496 1.00 102.84 110 ILE a N 1
ATOM 2581 C CA . ILE D 3 110 ? -37.386 -54.972 10.082 1.00 102.84 110 ILE a CA 1
ATOM 2582 C C . ILE D 3 110 ? -37.468 -56.415 9.612 1.00 102.84 110 ILE a C 1
ATOM 2583 O O . ILE D 3 110 ? -36.551 -57.213 9.841 1.00 102.84 110 ILE a O 1
ATOM 2588 N N . GLN D 3 111 ? -38.566 -56.745 8.936 1.00 110.14 111 GLN a N 1
ATOM 2589 C CA . GLN D 3 111 ? -38.830 -58.108 8.511 1.00 110.14 111 GLN a CA 1
ATOM 2590 C C . GLN D 3 111 ? -37.824 -58.549 7.446 1.00 110.14 111 GLN a C 1
ATOM 2591 O O . GLN D 3 111 ? -37.296 -57.724 6.698 1.00 110.14 111 GLN a O 1
ATOM 2597 N N . PRO D 3 112 ? -37.535 -59.849 7.366 1.00 107.54 112 PRO a N 1
ATOM 2598 C CA . PRO D 3 112 ? -36.361 -60.313 6.612 1.00 107.54 112 PRO a CA 1
ATOM 2599 C C . PRO D 3 112 ? -36.355 -59.972 5.131 1.00 107.54 112 PRO a C 1
ATOM 2600 O O . PRO D 3 112 ? -35.288 -59.708 4.569 1.00 107.54 112 PRO a O 1
ATOM 2604 N N . ASN D 3 113 ? -37.523 -59.976 4.488 1.00 107.54 113 ASN a N 1
ATOM 2605 C CA . ASN D 3 113 ? -37.555 -59.926 3.029 1.00 107.54 113 ASN a CA 1
ATOM 2606 C C . ASN D 3 113 ? -36.893 -58.660 2.498 1.00 107.54 113 ASN a C 1
ATOM 2607 O O . ASN D 3 113 ? -36.122 -58.710 1.532 1.00 107.54 113 ASN a O 1
ATOM 2612 N N . VAL D 3 114 ? -37.177 -57.516 3.120 1.00 103.62 114 VAL a N 1
ATOM 2613 C CA . VAL D 3 114 ? -36.586 -56.261 2.668 1.00 103.62 114 VAL a CA 1
ATOM 2614 C C . VAL D 3 114 ? -35.072 -56.293 2.829 1.00 103.62 114 VAL a C 1
ATOM 2615 O O . VAL D 3 114 ? -34.331 -55.854 1.943 1.00 103.62 114 VAL a O 1
ATOM 2619 N N . VAL D 3 115 ? -34.589 -56.811 3.959 1.00 99.03 115 VAL a N 1
ATOM 2620 C CA . VAL D 3 115 ? -33.149 -56.888 4.179 1.00 99.03 115 VAL a CA 1
ATOM 2621 C C . VAL D 3 115 ? -32.494 -57.763 3.120 1.00 99.03 115 VAL a C 1
ATOM 2622 O O . VAL D 3 115 ? -31.444 -57.414 2.562 1.00 99.03 115 VAL a O 1
ATOM 2626 N N . LYS D 3 116 ? -33.100 -58.916 2.828 1.00 103.93 116 LYS a N 1
ATOM 2627 C CA . LYS D 3 116 ? -32.554 -59.797 1.802 1.00 103.93 116 LYS a CA 1
ATOM 2628 C C . LYS D 3 116 ? -32.514 -59.101 0.453 1.00 103.93 116 LYS a C 1
ATOM 2629 O O . LYS D 3 116 ? -31.531 -59.218 -0.286 1.00 103.93 116 LYS a O 1
ATOM 2635 N N . LYS D 3 117 ? -33.578 -58.376 0.110 1.00 99.62 117 LYS a N 1
ATOM 2636 C CA . LYS D 3 117 ? -33.596 -57.686 -1.174 1.00 99.62 117 LYS a CA 1
ATOM 2637 C C . LYS D 3 117 ? -32.512 -56.620 -1.241 1.00 99.62 117 LYS a C 1
ATOM 2638 O O . LYS D 3 117 ? -31.809 -56.508 -2.250 1.00 99.62 117 LYS a O 1
ATOM 2644 N N . ILE D 3 118 ? -32.348 -55.843 -0.171 1.00 95.65 118 ILE a N 1
ATOM 2645 C CA . ILE D 3 118 ? -31.403 -54.731 -0.201 1.00 95.65 118 ILE a CA 1
ATOM 2646 C C . ILE D 3 118 ? -29.968 -55.230 -0.255 1.00 95.65 118 ILE a C 1
ATOM 2647 O O . ILE D 3 118 ? -29.151 -54.721 -1.034 1.00 95.65 118 ILE a O 1
ATOM 2652 N N . LEU D 3 119 ? -29.627 -56.213 0.579 1.00 97.46 119 LEU a N 1
ATOM 2653 C CA . LEU D 3 119 ? -28.240 -56.657 0.639 1.00 97.46 119 LEU a CA 1
ATOM 2654 C C . LEU D 3 119 ? -27.812 -57.257 -0.694 1.00 97.46 119 LEU a C 1
ATOM 2655 O O . LEU D 3 119 ? -26.670 -57.075 -1.128 1.00 97.46 119 LEU a O 1
ATOM 2660 N N . ALA D 3 120 ? -28.719 -57.956 -1.365 1.00 102.86 120 ALA a N 1
ATOM 2661 C CA . ALA D 3 120 ? -28.443 -58.477 -2.693 1.00 102.86 120 ALA a CA 1
ATOM 2662 C C . ALA D 3 120 ? -28.406 -57.394 -3.758 1.00 102.86 120 ALA a C 1
ATOM 2663 O O . ALA D 3 120 ? -27.529 -57.433 -4.625 1.00 102.86 120 ALA a O 1
ATOM 2665 N N . GLU D 3 121 ? -29.327 -56.432 -3.714 1.00 106.53 121 GLU a N 1
ATOM 2666 C CA . GLU D 3 121 ? -29.364 -55.405 -4.744 1.00 106.53 121 GLU a CA 1
ATOM 2667 C C . GLU D 3 121 ? -28.133 -54.515 -4.675 1.00 106.53 121 GLU a C 1
ATOM 2668 O O . GLU D 3 121 ? -27.677 -53.993 -5.697 1.00 106.53 121 GLU a O 1
ATOM 2674 N N . THR D 3 122 ? -27.581 -54.334 -3.475 1.00 101.66 122 THR a N 1
ATOM 2675 C CA . THR D 3 122 ? -26.392 -53.501 -3.336 1.00 101.66 122 THR a CA 1
ATOM 2676 C C . THR D 3 122 ? -25.220 -54.074 -4.118 1.00 101.66 122 THR a C 1
ATOM 2677 O O . THR D 3 122 ? -24.491 -53.331 -4.786 1.00 101.66 122 THR a O 1
ATOM 2681 N N . GLY D 3 123 ? -25.024 -55.391 -4.049 1.00 108.06 123 GLY a N 1
ATOM 2682 C CA . GLY D 3 123 ? -23.878 -55.995 -4.707 1.00 108.06 123 GLY a CA 1
ATOM 2683 C C . GLY D 3 123 ? -23.905 -55.829 -6.214 1.00 108.06 123 GLY a C 1
ATOM 2684 O O . GLY D 3 123 ? -22.867 -55.609 -6.841 1.00 108.06 123 GLY a O 1
ATOM 2685 N N . ASN D 3 124 ? -25.091 -55.932 -6.814 1.00 112.46 124 ASN a N 1
ATOM 2686 C CA . ASN D 3 124 ? -25.199 -55.795 -8.262 1.00 112.46 124 ASN a CA 1
ATOM 2687 C C . ASN D 3 124 ? -24.694 -54.436 -8.722 1.00 112.46 124 ASN a C 1
ATOM 2688 O O . ASN D 3 124 ? -23.913 -54.339 -9.674 1.00 112.46 124 ASN a O 1
ATOM 2693 N N . ALA D 3 125 ? -25.125 -53.372 -8.049 1.00 111.27 125 ALA a N 1
ATOM 2694 C CA . ALA D 3 125 ? -24.654 -52.043 -8.413 1.00 111.27 125 ALA a CA 1
ATOM 2695 C C . ALA D 3 125 ? -23.188 -51.856 -8.046 1.00 111.27 125 ALA a C 1
ATOM 2696 O O . ALA D 3 125 ? -22.437 -51.206 -8.781 1.00 111.27 125 ALA a O 1
ATOM 2698 N N . LEU D 3 126 ? -22.759 -52.425 -6.918 1.00 110.45 126 LEU a N 1
ATOM 2699 C CA . LEU D 3 126 ? -21.407 -52.171 -6.435 1.00 110.45 126 LEU a CA 1
ATOM 2700 C C . LEU D 3 126 ? -20.367 -52.825 -7.333 1.00 110.45 126 LEU a C 1
ATOM 2701 O O . LEU D 3 126 ? -19.283 -52.271 -7.545 1.00 110.45 126 LEU a O 1
ATOM 2706 N N . LYS D 3 127 ? -20.684 -54.000 -7.877 1.00 117.33 127 LYS a N 1
ATOM 2707 C CA . LYS D 3 127 ? -19.729 -54.711 -8.719 1.00 117.33 127 LYS a CA 1
ATOM 2708 C C . LYS D 3 127 ? -19.350 -53.886 -9.941 1.00 117.33 127 LYS a C 1
ATOM 2709 O O . LYS D 3 127 ? -18.183 -53.864 -10.346 1.00 117.33 127 LYS a O 1
ATOM 2715 N N . GLY D 3 128 ? -20.322 -53.206 -10.544 1.00 113.65 128 GLY a N 1
ATOM 2716 C CA . GLY D 3 128 ? -20.016 -52.372 -11.694 1.00 113.65 128 GLY a CA 1
ATOM 2717 C C . GLY D 3 128 ? -19.121 -51.199 -11.345 1.00 113.65 128 GLY a C 1
ATOM 2718 O O . GLY D 3 128 ? -18.292 -50.776 -12.153 1.00 113.65 128 GLY a O 1
ATOM 2719 N N . ILE D 3 129 ? -19.279 -50.653 -10.139 1.00 113.80 129 ILE a N 1
ATOM 2720 C CA . ILE D 3 129 ? -18.572 -49.426 -9.788 1.00 113.80 129 ILE a CA 1
ATOM 2721 C C . ILE D 3 129 ? -17.118 -49.713 -9.440 1.00 113.80 129 ILE a C 1
ATOM 2722 O O . ILE D 3 129 ? -16.199 -49.112 -10.008 1.00 113.80 129 ILE a O 1
ATOM 2727 N N . VAL D 3 130 ? -16.884 -50.625 -8.507 1.00 121.19 130 VAL a N 1
ATOM 2728 C CA . VAL D 3 130 ? -15.536 -50.899 -8.015 1.00 121.19 130 VAL a CA 1
ATOM 2729 C C . VAL D 3 130 ? -15.001 -52.111 -8.759 1.00 121.19 130 VAL a C 1
ATOM 2730 O O . VAL D 3 130 ? -15.577 -53.210 -8.692 1.00 121.19 130 VAL a O 1
ATOM 2734 N N . PRO D 3 131 ? -13.896 -51.952 -9.468 1.00 128.65 131 PRO a N 1
ATOM 2735 C CA . PRO D 3 131 ? -13.377 -53.060 -10.279 1.00 128.65 131 PRO a CA 1
ATOM 2736 C C . PRO D 3 131 ? -12.899 -54.232 -9.439 1.00 128.65 131 PRO a C 1
ATOM 2737 O O . PRO D 3 131 ? -13.092 -55.388 -9.822 1.00 128.65 131 PRO a O 1
ATOM 2741 N N . ALA D 3 132 ? -12.290 -53.943 -8.287 1.00 129.80 132 ALA a N 1
ATOM 2742 C CA . ALA D 3 132 ? -11.686 -55.001 -7.483 1.00 129.80 132 ALA a CA 1
ATOM 2743 C C . ALA D 3 132 ? -12.720 -56.003 -6.987 1.00 129.80 132 ALA a C 1
ATOM 2744 O O . ALA D 3 132 ? -12.400 -57.182 -6.800 1.00 129.80 132 ALA a O 1
ATOM 2746 N N . VAL D 3 133 ? -13.956 -55.560 -6.766 1.00 127.84 133 VAL a N 1
ATOM 2747 C CA . VAL D 3 133 ? -14.983 -56.460 -6.257 1.00 127.84 133 VAL a CA 1
ATOM 2748 C C . VAL D 3 133 ? -15.379 -57.482 -7.316 1.00 127.84 133 VAL a C 1
ATOM 2749 O O . VAL D 3 133 ? -15.717 -58.627 -6.995 1.00 127.84 133 VAL a O 1
ATOM 2753 N N . ALA D 3 134 ? -15.323 -57.093 -8.591 1.00 132.18 134 ALA a N 1
ATOM 2754 C CA . ALA D 3 134 ? -15.951 -57.885 -9.646 1.00 132.18 134 ALA a CA 1
ATOM 2755 C C . ALA D 3 134 ? -15.334 -59.274 -9.760 1.00 132.18 134 ALA a C 1
ATOM 2756 O O . ALA D 3 134 ? -16.045 -60.285 -9.727 1.00 132.18 134 ALA a O 1
ATOM 2758 N N . GLN D 3 135 ? -14.009 -59.347 -9.891 1.00 137.77 135 GLN a N 1
ATOM 2759 C CA . GLN D 3 135 ? -13.369 -60.640 -10.114 1.00 137.77 135 GLN a CA 1
ATOM 2760 C C . GLN D 3 135 ? -13.488 -61.534 -8.887 1.00 137.77 135 GLN a C 1
ATOM 2761 O O . GLN D 3 135 ? -13.658 -62.752 -9.014 1.00 137.77 135 GLN a O 1
ATOM 2767 N N . GLU D 3 136 ? -13.406 -60.949 -7.691 1.00 135.36 136 GLU a N 1
ATOM 2768 C CA . GLU D 3 136 ? -13.575 -61.736 -6.476 1.00 135.36 136 GLU a CA 1
ATOM 2769 C C . GLU D 3 136 ? -14.989 -62.292 -6.383 1.00 135.36 136 GLU a C 1
ATOM 2770 O O . GLU D 3 136 ? -15.188 -63.441 -5.972 1.00 135.36 136 GLU a O 1
ATOM 2776 N N . LEU D 3 137 ? -15.983 -61.495 -6.773 1.00 143.73 137 LEU a N 1
ATOM 2777 C CA . LEU D 3 137 ? -17.357 -61.981 -6.786 1.00 143.73 137 LEU a CA 1
ATOM 2778 C C . LEU D 3 137 ? -17.566 -62.995 -7.903 1.00 143.73 137 LEU a C 1
ATOM 2779 O O . LEU D 3 137 ? -18.362 -63.930 -7.762 1.00 143.73 137 LEU a O 1
ATOM 2784 N N . GLY D 3 138 ? -16.865 -62.827 -9.016 1.00 149.71 138 GLY a N 1
ATOM 2785 C CA . GLY D 3 138 ? -17.025 -63.724 -10.137 1.00 149.71 138 GLY a CA 1
ATOM 2786 C C . GLY D 3 138 ? -18.227 -63.367 -10.990 1.00 149.71 138 GLY a C 1
ATOM 2787 O O . GLY D 3 138 ? -18.930 -62.379 -10.764 1.00 149.71 138 GLY a O 1
ATOM 2788 N N . GLU D 3 139 ? -18.462 -64.204 -11.996 1.00 161.42 139 GLU a N 1
ATOM 2789 C CA . GLU D 3 139 ? -19.549 -64.001 -12.950 1.00 161.42 139 GLU a CA 1
ATOM 2790 C C . GLU D 3 139 ? -20.794 -64.693 -12.411 1.00 161.42 139 GLU a C 1
ATOM 2791 O O . GLU D 3 139 ? -21.071 -65.848 -12.743 1.00 161.42 139 GLU a O 1
ATOM 2797 N N . THR D 3 140 ? -21.546 -63.979 -11.581 1.00 149.23 140 THR a N 1
ATOM 2798 C CA . THR D 3 140 ? -22.778 -64.499 -11.004 1.00 149.23 140 THR a CA 1
ATOM 2799 C C . THR D 3 140 ? -23.772 -63.354 -10.891 1.00 149.23 140 THR a C 1
ATOM 2800 O O . THR D 3 140 ? -23.411 -62.179 -10.984 1.00 149.23 140 THR a O 1
ATOM 2804 N N . VAL D 3 141 ? -25.038 -63.713 -10.694 1.00 137.01 141 VAL a N 1
ATOM 2805 C CA . VAL D 3 141 ? -26.112 -62.744 -10.522 1.00 137.01 141 VAL a CA 1
ATOM 2806 C C . VAL D 3 141 ? -26.682 -62.923 -9.125 1.00 137.01 141 VAL a C 1
ATOM 2807 O O . VAL D 3 141 ? -27.146 -64.015 -8.776 1.00 137.01 141 VAL a O 1
ATOM 2811 N N . LEU D 3 142 ? -26.648 -61.860 -8.330 1.00 126.98 142 LEU a N 1
ATOM 2812 C CA . LEU D 3 142 ? -27.139 -61.941 -6.965 1.00 126.98 142 LEU a CA 1
ATOM 2813 C C . LEU D 3 142 ? -28.655 -61.801 -6.922 1.00 126.98 142 LEU a C 1
ATOM 2814 O O . LEU D 3 142 ? -29.255 -61.018 -7.663 1.00 126.98 142 LEU a O 1
ATOM 2819 N N . ASP D 3 143 ? -29.271 -62.582 -6.044 1.00 128.84 143 ASP a N 1
ATOM 2820 C CA . ASP D 3 143 ? -30.704 -62.504 -5.802 1.00 128.84 143 ASP a CA 1
ATOM 2821 C C . ASP D 3 143 ? -30.958 -62.926 -4.363 1.00 128.84 143 ASP a C 1
ATOM 2822 O O . ASP D 3 143 ? -30.183 -63.682 -3.772 1.00 128.84 143 ASP a O 1
ATOM 2827 N N . GLU D 3 144 ? -32.073 -62.444 -3.814 1.00 132.35 144 GLU a N 1
ATOM 2828 C CA . GLU D 3 144 ? -32.440 -62.782 -2.446 1.00 132.35 144 GLU a CA 1
ATOM 2829 C C . GLU D 3 144 ? -32.616 -64.280 -2.257 1.00 132.35 144 GLU a C 1
ATOM 2830 O O . GLU D 3 144 ? -32.538 -64.763 -1.123 1.00 132.35 144 GLU a O 1
ATOM 2836 N N . SER D 3 145 ? -32.855 -65.020 -3.339 1.00 135.39 145 SER a N 1
ATOM 2837 C CA . SER D 3 145 ? -32.971 -66.468 -3.234 1.00 135.39 145 SER a CA 1
ATOM 2838 C C . SER D 3 145 ? -31.661 -67.096 -2.777 1.00 135.39 145 SER a C 1
ATOM 2839 O O . SER D 3 145 ? -31.663 -68.064 -2.009 1.00 135.39 145 SER a O 1
ATOM 2842 N N . ASN D 3 146 ? -30.533 -66.563 -3.240 1.00 125.70 146 ASN a N 1
ATOM 2843 C CA . ASN D 3 146 ? -29.238 -67.179 -2.998 1.00 125.70 146 ASN a CA 1
ATOM 2844 C C . ASN D 3 146 ? -28.191 -66.219 -2.453 1.00 125.70 146 ASN a C 1
ATOM 2845 O O . ASN D 3 146 ? -27.027 -66.614 -2.322 1.00 125.70 146 ASN a O 1
ATOM 2850 N N . VAL D 3 147 ? -28.554 -64.973 -2.148 1.00 118.18 147 VAL a N 1
ATOM 2851 C CA . VAL D 3 147 ? -27.551 -64.017 -1.689 1.00 118.18 147 VAL a CA 1
ATOM 2852 C C . VAL D 3 147 ? -26.962 -64.457 -0.355 1.00 118.18 147 VAL a C 1
ATOM 2853 O O . VAL D 3 147 ? -25.740 -64.472 -0.176 1.00 118.18 147 VAL a O 1
ATOM 2857 N N . ILE D 3 148 ? -27.816 -64.866 0.583 1.00 115.12 148 ILE a N 1
ATOM 2858 C CA . ILE D 3 148 ? -27.329 -65.240 1.905 1.00 115.12 148 ILE a CA 1
ATOM 2859 C C . ILE D 3 148 ? -26.455 -66.482 1.814 1.00 115.12 148 ILE a C 1
ATOM 2860 O O . ILE D 3 148 ? -25.634 -66.749 2.698 1.00 115.12 148 ILE a O 1
ATOM 2865 N N . SER D 3 149 ? -26.610 -67.255 0.742 1.00 120.66 149 SER a N 1
ATOM 2866 C CA . SER D 3 149 ? -25.789 -68.445 0.565 1.00 120.66 149 SER a CA 1
ATOM 2867 C C . SER D 3 149 ? -24.462 -68.106 -0.102 1.00 120.66 149 SER a C 1
ATOM 2868 O O . SER D 3 149 ? -23.427 -68.702 0.213 1.00 120.66 149 SER a O 1
ATOM 2871 N N . VAL D 3 150 ? -24.472 -67.155 -1.030 1.00 119.30 150 VAL a N 1
ATOM 2872 C CA . VAL D 3 150 ? -23.328 -66.924 -1.901 1.00 119.30 150 VAL a CA 1
ATOM 2873 C C . VAL D 3 150 ? -22.396 -65.847 -1.361 1.00 119.30 150 VAL a C 1
ATOM 2874 O O . VAL D 3 150 ? -21.182 -66.044 -1.333 1.00 119.30 150 VAL a O 1
ATOM 2878 N N . VAL D 3 151 ? -22.929 -64.698 -0.938 1.00 118.35 151 VAL a N 1
ATOM 2879 C CA . VAL D 3 151 ? -22.056 -63.565 -0.632 1.00 118.35 151 VAL a CA 1
ATOM 2880 C C . VAL D 3 151 ? -21.160 -63.882 0.558 1.00 118.35 151 VAL a C 1
ATOM 2881 O O . VAL D 3 151 ? -19.997 -63.464 0.608 1.00 118.35 151 VAL a O 1
ATOM 2885 N N . ASP D 3 152 ? -21.677 -64.635 1.528 1.00 121.65 152 ASP a N 1
ATOM 2886 C CA . ASP D 3 152 ? -20.884 -64.987 2.697 1.00 121.65 152 ASP a CA 1
ATOM 2887 C C . ASP D 3 152 ? -19.837 -66.052 2.397 1.00 121.65 152 ASP a C 1
ATOM 2888 O O . ASP D 3 152 ? -18.960 -66.294 3.234 1.00 121.65 152 ASP a O 1
ATOM 2893 N N . ASP D 3 153 ? -19.903 -66.685 1.224 1.00 125.52 153 ASP a N 1
ATOM 2894 C CA . ASP D 3 153 ? -18.892 -67.671 0.858 1.00 125.52 153 ASP a CA 1
ATOM 2895 C C . ASP D 3 153 ? -17.509 -67.039 0.802 1.00 125.52 153 ASP a C 1
ATOM 2896 O O . ASP D 3 153 ? -16.532 -67.615 1.293 1.00 125.52 153 ASP a O 1
ATOM 2901 N N . ILE D 3 154 ? -17.410 -65.855 0.198 1.00 121.99 154 ILE a N 1
ATOM 2902 C CA . ILE D 3 154 ? -16.122 -65.183 0.082 1.00 121.99 154 ILE a CA 1
ATOM 2903 C C . ILE D 3 154 ? -15.577 -64.849 1.462 1.00 121.99 154 ILE a C 1
ATOM 2904 O O . ILE D 3 154 ? -14.402 -65.088 1.762 1.00 121.99 154 ILE a O 1
ATOM 2909 N N . VAL D 3 155 ? -16.433 -64.309 2.329 1.00 119.90 155 VAL a N 1
ATOM 2910 C CA . VAL D 3 155 ? -15.996 -63.926 3.667 1.00 119.90 155 VAL a CA 1
ATOM 2911 C C . VAL D 3 155 ? -15.555 -65.154 4.453 1.00 119.90 155 VAL a C 1
ATOM 2912 O O . VAL D 3 155 ? -14.618 -65.093 5.257 1.00 119.90 155 VAL a O 1
ATOM 2916 N N . ARG D 3 156 ? -16.220 -66.289 4.237 1.00 128.47 156 ARG a N 1
ATOM 2917 C CA . ARG D 3 156 ? -15.743 -67.529 4.840 1.00 128.47 156 ARG a CA 1
ATOM 2918 C C . ARG D 3 156 ? -14.372 -67.906 4.298 1.00 128.47 156 ARG a C 1
ATOM 2919 O O . ARG D 3 156 ? -13.474 -68.284 5.058 1.00 128.47 156 ARG a O 1
ATOM 2927 N N . LYS D 3 157 ? -14.193 -67.806 2.981 1.00 123.12 157 LYS a N 1
ATOM 2928 C CA . LYS D 3 157 ? -12.918 -68.186 2.385 1.00 123.12 157 LYS a CA 1
ATOM 2929 C C . LYS D 3 157 ? -11.809 -67.244 2.835 1.00 123.12 157 LYS a C 1
ATOM 2930 O O . LYS D 3 157 ? -10.748 -67.690 3.285 1.00 123.12 157 LYS a O 1
ATOM 2936 N N . ASN D 3 158 ? -12.036 -65.941 2.722 1.00 117.27 158 ASN a N 1
ATOM 2937 C CA . ASN D 3 158 ? -11.020 -64.954 3.058 1.00 117.27 158 ASN a CA 1
ATOM 2938 C C . ASN D 3 158 ? -11.342 -64.297 4.393 1.00 117.27 158 ASN a C 1
ATOM 2939 O O . ASN D 3 158 ? -12.449 -63.784 4.585 1.00 117.27 158 ASN a O 1
ATOM 2944 N N . PRO D 3 159 ? -10.403 -64.262 5.320 1.00 114.49 159 PRO a N 1
ATOM 2945 C CA . PRO D 3 159 ? -10.694 -63.696 6.642 1.00 114.49 159 PRO a CA 1
ATOM 2946 C C . PRO D 3 159 ? -10.739 -62.178 6.621 1.00 114.49 159 PRO a C 1
ATOM 2947 O O . PRO D 3 159 ? -10.709 -61.569 5.550 1.00 114.49 159 PRO a O 1
ATOM 2951 N N . ALA D 3 160 ? -10.832 -61.563 7.797 1.00 107.29 160 ALA a N 1
ATOM 2952 C CA . ALA D 3 160 ? -11.051 -60.126 7.926 1.00 107.29 160 ALA a CA 1
ATOM 2953 C C . ALA D 3 160 ? -9.877 -59.354 7.331 1.00 107.29 160 ALA a C 1
ATOM 2954 O O . ALA D 3 160 ? -8.744 -59.455 7.813 1.00 107.29 160 ALA a O 1
ATOM 2956 N N . LEU D 3 161 ? -10.160 -58.577 6.291 1.00 103.47 161 LEU a N 1
ATOM 2957 C CA . LEU D 3 161 ? -9.167 -57.722 5.663 1.00 103.47 161 LEU a CA 1
ATOM 2958 C C . LEU D 3 161 ? -8.902 -56.494 6.535 1.00 103.47 161 LEU a C 1
ATOM 2959 O O . LEU D 3 161 ? -9.754 -56.095 7.330 1.00 103.47 161 LEU a O 1
ATOM 2964 N N . PRO D 3 162 ? -7.731 -55.875 6.407 1.00 100.18 162 PRO a N 1
ATOM 2965 C CA . PRO D 3 162 ? -7.456 -54.660 7.179 1.00 100.18 162 PRO a CA 1
ATOM 2966 C C . PRO D 3 162 ? -8.235 -53.469 6.644 1.00 100.18 162 PRO a C 1
ATOM 2967 O O . PRO D 3 162 ? -8.721 -53.467 5.514 1.00 100.18 162 PRO a O 1
ATOM 2971 N N . ASN D 3 163 ? -8.339 -52.434 7.484 1.00 100.23 163 ASN a N 1
ATOM 2972 C CA . ASN D 3 163 ? -9.097 -51.242 7.112 1.00 100.23 163 ASN a CA 1
ATOM 2973 C C . ASN D 3 163 ? -8.406 -50.397 6.054 1.00 100.23 163 ASN a C 1
ATOM 2974 O O . ASN D 3 163 ? -8.987 -49.407 5.598 1.00 100.23 163 ASN a O 1
ATOM 2979 N N . SER D 3 164 ? -7.181 -50.739 5.668 1.00 102.06 164 SER a N 1
ATOM 2980 C CA . SER D 3 164 ? -6.529 -49.983 4.607 1.00 102.06 164 SER a CA 1
ATOM 2981 C C . SER D 3 164 ? -7.301 -50.092 3.300 1.00 102.06 164 SER a C 1
ATOM 2982 O O . SER D 3 164 ? -7.457 -49.099 2.583 1.00 102.06 164 SER a O 1
ATOM 2985 N N . TYR D 3 165 ? -7.805 -51.286 2.979 1.00 100.10 165 TYR a N 1
ATOM 2986 C CA . TYR D 3 165 ? -8.453 -51.487 1.687 1.00 100.10 165 TYR a CA 1
ATOM 2987 C C . TYR D 3 165 ? -9.700 -50.632 1.536 1.00 100.10 165 TYR a C 1
ATOM 2988 O O . TYR D 3 165 ? -10.019 -50.198 0.425 1.00 100.10 165 TYR a O 1
ATOM 2997 N N . ALA D 3 166 ? -10.421 -50.381 2.626 1.00 103.51 166 ALA a N 1
ATOM 2998 C CA . ALA D 3 166 ? -11.533 -49.443 2.546 1.00 103.51 166 ALA a CA 1
ATOM 2999 C C . ALA D 3 166 ? -11.036 -48.040 2.239 1.00 103.51 166 ALA a C 1
ATOM 3000 O O . ALA D 3 166 ? -11.761 -47.227 1.657 1.00 103.51 166 ALA a O 1
ATOM 3002 N N . GLY D 3 167 ? -9.797 -47.744 2.613 1.00 105.56 167 GLY a N 1
ATOM 3003 C CA . GLY D 3 167 ? -9.263 -46.404 2.504 1.00 105.56 167 GLY a CA 1
ATOM 3004 C C . GLY D 3 167 ? -8.631 -46.042 1.177 1.00 105.56 167 GLY a C 1
ATOM 3005 O O . GLY D 3 167 ? -9.189 -46.305 0.109 1.00 105.56 167 GLY a O 1
ATOM 3006 N N . ILE D 3 168 ? -7.443 -45.437 1.248 1.00 110.09 168 ILE a N 1
ATOM 3007 C CA . ILE D 3 168 ? -6.880 -44.741 0.093 1.00 110.09 168 ILE a CA 1
ATOM 3008 C C . ILE D 3 168 ? -6.324 -45.725 -0.926 1.00 110.09 168 ILE a C 1
ATOM 3009 O O . ILE D 3 168 ? -6.186 -45.402 -2.109 1.00 110.09 168 ILE a O 1
ATOM 3014 N N . ILE D 3 169 ? -6.000 -46.944 -0.493 1.00 106.05 169 ILE a N 1
ATOM 3015 C CA . ILE D 3 169 ? -5.367 -47.892 -1.408 1.00 106.05 169 ILE a CA 1
ATOM 3016 C C . ILE D 3 169 ? -6.384 -48.413 -2.415 1.00 106.05 169 ILE a C 1
ATOM 3017 O O . ILE D 3 169 ? -6.069 -49.265 -3.255 1.00 106.05 169 ILE a O 1
ATOM 3022 N N . LEU D 3 170 ? -7.610 -47.895 -2.362 1.00 115.90 170 LEU a N 1
ATOM 3023 C CA . LEU D 3 170 ? -8.728 -48.524 -3.054 1.00 115.90 170 LEU a CA 1
ATOM 3024 C C . LEU D 3 170 ? -8.519 -48.584 -4.564 1.00 115.90 170 LEU a C 1
ATOM 3025 O O . LEU D 3 170 ? -8.444 -49.675 -5.139 1.00 115.90 170 LEU a O 1
ATOM 3030 N N . GLN D 3 171 ? -8.420 -47.433 -5.224 1.00 127.05 171 GLN a N 1
ATOM 3031 C CA . GLN D 3 171 ? -8.619 -47.368 -6.668 1.00 127.05 171 GLN a CA 1
ATOM 3032 C C . GLN D 3 171 ? -7.332 -47.243 -7.477 1.00 127.05 171 GLN a C 1
ATOM 3033 O O . GLN D 3 171 ? -7.362 -47.453 -8.693 1.00 127.05 171 GLN a O 1
ATOM 3039 N N . GLU D 3 172 ? -6.212 -46.910 -6.846 1.00 126.95 172 GLU a N 1
ATOM 3040 C CA . GLU D 3 172 ? -5.023 -46.502 -7.587 1.00 126.95 172 GLU a CA 1
ATOM 3041 C C . GLU D 3 172 ? -4.350 -47.646 -8.335 1.00 126.95 172 GLU a C 1
ATOM 3042 O O . GLU D 3 172 ? -3.861 -47.456 -9.453 1.00 126.95 172 GLU a O 1
ATOM 3048 N N . ALA D 3 173 ? -4.319 -48.837 -7.739 1.00 134.68 173 ALA a N 1
ATOM 3049 C CA . ALA D 3 173 ? -3.572 -49.938 -8.333 1.00 134.68 173 ALA a CA 1
ATOM 3050 C C . ALA D 3 173 ? -4.382 -50.733 -9.349 1.00 134.68 173 ALA a C 1
ATOM 3051 O O . ALA D 3 173 ? -3.823 -51.626 -9.998 1.00 134.68 173 ALA a O 1
ATOM 3053 N N . ARG D 3 174 ? -5.667 -50.441 -9.519 1.00 137.53 174 ARG a N 1
ATOM 3054 C CA . ARG D 3 174 ? -6.494 -51.238 -10.412 1.00 137.53 174 ARG a CA 1
ATOM 3055 C C . ARG D 3 174 ? -6.720 -50.496 -11.723 1.00 137.53 174 ARG a C 1
ATOM 305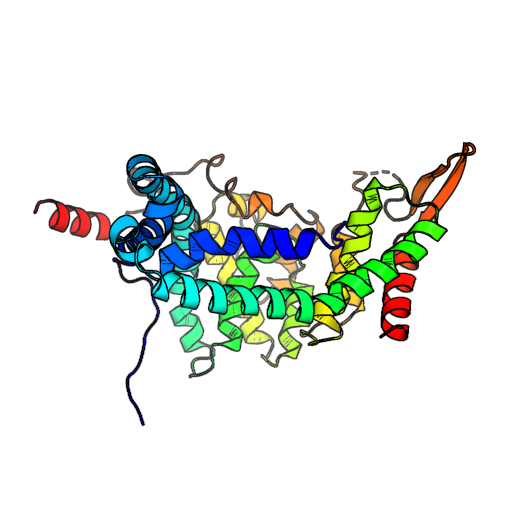6 O O . ARG D 3 174 ? -6.707 -49.263 -11.767 1.00 137.53 174 ARG a O 1
ATOM 3064 N N . ILE D 3 175 ? -6.909 -51.252 -12.798 1.00 132.64 175 ILE a N 1
ATOM 3065 C CA . ILE D 3 175 ? -7.024 -50.678 -14.132 1.00 132.64 175 ILE a CA 1
ATOM 3066 C C . ILE D 3 175 ? -8.490 -50.635 -14.535 1.00 132.64 175 ILE a C 1
ATOM 3067 O O . ILE D 3 175 ? -9.291 -51.473 -14.103 1.00 132.64 175 ILE a O 1
ATOM 3072 N N . SER D 3 176 ? -8.839 -49.653 -15.356 1.00 128.91 176 SER a N 1
ATOM 3073 C CA . SER D 3 176 ? -10.186 -49.496 -15.888 1.00 128.91 176 SER a CA 1
ATOM 3074 C C . SER D 3 176 ? -10.119 -48.477 -17.017 1.00 128.91 176 SER a C 1
ATOM 3075 O O . SER D 3 176 ? -9.033 -48.044 -17.418 1.00 128.91 176 SER a O 1
ATOM 3078 N N . THR D 3 177 ? -11.280 -48.086 -17.533 1.00 119.24 177 THR a N 1
ATOM 3079 C CA . THR D 3 177 ? -11.368 -47.033 -18.533 1.00 119.24 177 THR a CA 1
ATOM 3080 C C . THR D 3 177 ? -12.445 -46.035 -18.153 1.00 119.24 177 THR a C 1
ATOM 3081 O O . THR D 3 177 ? -13.554 -46.418 -17.769 1.00 119.24 177 THR a O 1
ATOM 3085 N N . THR D 3 178 ? -12.110 -44.767 -18.283 1.00 111.73 178 THR a N 1
ATOM 3086 C CA . THR D 3 178 ? -13.049 -43.674 -18.124 1.00 111.73 178 THR a CA 1
ATOM 3087 C C . THR D 3 178 ? -14.072 -43.741 -19.250 1.00 111.73 178 THR a C 1
ATOM 3088 O O . THR D 3 178 ? -13.835 -44.338 -20.302 1.00 111.73 178 THR a O 1
ATOM 3092 N N . PRO D 3 179 ? -15.252 -43.152 -19.057 1.00 112.38 179 PRO a N 1
ATOM 3093 C CA . PRO D 3 179 ? -16.257 -43.180 -20.133 1.00 112.38 179 PRO a CA 1
ATOM 3094 C C . PRO D 3 179 ? -15.837 -42.464 -21.406 1.00 112.38 179 PRO a C 1
ATOM 3095 O O . PRO D 3 179 ? -16.623 -42.413 -22.359 1.00 112.38 179 PRO a O 1
ATOM 3099 N N . HIS D 3 180 ? -14.632 -41.897 -21.458 1.00 105.08 180 HIS a N 1
ATOM 3100 C CA . HIS D 3 180 ? -14.250 -41.108 -22.623 1.00 105.08 180 HIS a CA 1
ATOM 3101 C C . HIS D 3 180 ? -13.909 -41.979 -23.823 1.00 105.08 180 HIS a C 1
ATOM 3102 O O . HIS D 3 180 ? -13.943 -41.498 -24.959 1.00 105.08 180 HIS a O 1
ATOM 3109 N N . TYR D 3 181 ? -13.585 -43.253 -23.594 1.00 93.20 181 TYR a N 1
ATOM 3110 C CA . TYR D 3 181 ? -12.726 -44.001 -24.507 1.00 93.20 181 TYR a CA 1
ATOM 3111 C C . TYR D 3 181 ? -13.274 -44.079 -25.926 1.00 93.20 181 TYR a C 1
ATOM 3112 O O . TYR D 3 181 ? -12.763 -43.381 -26.807 1.00 93.20 181 TYR a O 1
ATOM 3121 N N . GLU D 3 182 ? -14.352 -44.855 -26.122 1.00 106.67 182 GLU a N 1
ATOM 3122 C CA . GLU D 3 182 ? -15.047 -45.089 -27.394 1.00 106.67 182 GLU a CA 1
ATOM 3123 C C . GLU D 3 182 ? -15.700 -46.466 -27.455 1.00 106.67 182 GLU a C 1
ATOM 3124 O O . GLU D 3 182 ? -16.643 -46.667 -28.226 1.00 106.67 182 GLU a O 1
ATOM 3126 N N . GLY D 3 183 ? -15.218 -47.421 -26.666 1.00 116.30 183 GLY a N 1
ATOM 3127 C CA . GLY D 3 183 ? -15.674 -48.787 -26.837 1.00 116.30 183 GLY a CA 1
ATOM 3128 C C . GLY D 3 183 ? -16.198 -49.479 -25.597 1.00 116.30 183 GLY a C 1
ATOM 3129 O O . GLY D 3 183 ? -16.842 -50.526 -25.702 1.00 116.30 183 GLY a O 1
ATOM 3130 N N . THR D 3 184 ? -15.935 -48.919 -24.421 1.00 121.61 184 THR a N 1
ATOM 3131 C CA . THR D 3 184 ? -16.377 -49.547 -23.185 1.00 121.61 184 THR a CA 1
ATOM 3132 C C . THR D 3 184 ? -17.857 -49.257 -22.934 1.00 121.61 184 THR a C 1
ATOM 3133 O O . THR D 3 184 ? -18.538 -48.612 -23.736 1.00 121.61 184 THR a O 1
ATOM 3137 N N . GLU D 3 185 ? -18.359 -49.749 -21.798 1.00 116.67 185 GLU a N 1
ATOM 3138 C CA . GLU D 3 185 ? -19.752 -49.501 -21.457 1.00 116.67 185 GLU a CA 1
ATOM 3139 C C . GLU D 3 185 ? -20.045 -48.024 -21.288 1.00 116.67 185 GLU a C 1
ATOM 3140 O O . GLU D 3 185 ? -20.684 -47.406 -22.142 1.00 116.67 185 GLU a O 1
ATOM 3142 N N . GLY D 3 186 ? -19.587 -47.442 -20.179 1.00 110.31 186 GLY a N 1
ATOM 3143 C CA . GLY D 3 186 ? -19.390 -46.008 -20.061 1.00 110.31 186 GLY a CA 1
ATOM 3144 C C . GLY D 3 186 ? -20.463 -45.109 -20.635 1.00 110.31 186 GLY a C 1
ATOM 3145 O O . GLY D 3 186 ? -21.570 -44.996 -20.100 1.00 110.31 186 GLY a O 1
ATOM 3146 N N . PHE D 3 187 ? -20.112 -44.459 -21.745 1.00 101.45 187 PHE a N 1
ATOM 3147 C CA . PHE D 3 187 ? -20.982 -43.527 -22.456 1.00 101.45 187 PHE a CA 1
ATOM 3148 C C . PHE D 3 187 ? -21.326 -42.334 -21.563 1.00 101.45 187 PHE a C 1
ATOM 3149 O O . PHE D 3 187 ? -22.444 -42.203 -21.070 1.00 101.45 187 PHE a O 1
ATOM 3157 N N . SER D 3 188 ? -20.319 -41.493 -21.322 1.00 112.38 188 SER a N 1
ATOM 3158 C CA . SER D 3 188 ? -20.267 -40.440 -20.311 1.00 112.38 188 SER a CA 1
ATOM 3159 C C . SER D 3 188 ? -21.520 -39.590 -20.145 1.00 112.38 188 SER a C 1
ATOM 3160 O O . SER D 3 188 ? -22.249 -39.330 -21.107 1.00 112.38 188 SER a O 1
ATOM 3163 N N . SER D 3 189 ? -21.752 -39.146 -18.909 1.00 121.04 189 SER a N 1
ATOM 3164 C CA . SER D 3 189 ? -22.900 -38.313 -18.579 1.00 121.04 189 SER a CA 1
ATOM 3165 C C . SER D 3 189 ? -22.734 -36.900 -19.124 1.00 121.04 189 SER a C 1
ATOM 3166 O O . SER D 3 189 ? -21.664 -36.522 -19.605 1.00 121.04 189 SER a O 1
ATOM 3169 N N . MET D 3 190 ? -23.810 -36.114 -19.029 1.00 118.53 190 MET a N 1
ATOM 3170 C CA . MET D 3 190 ? -23.858 -34.823 -19.707 1.00 118.53 190 MET a CA 1
ATOM 3171 C C . MET D 3 190 ? -23.308 -33.684 -18.855 1.00 118.53 190 MET a C 1
ATOM 3172 O O . MET D 3 190 ? -23.058 -32.596 -19.382 1.00 118.53 190 MET a O 1
ATOM 3174 N N . GLU D 3 191 ? -23.113 -33.901 -17.553 1.00 121.28 191 GLU a N 1
ATOM 3175 C CA . GLU D 3 191 ? -22.735 -32.798 -16.669 1.00 121.28 191 GLU a CA 1
ATOM 3176 C C . GLU D 3 191 ? -21.393 -32.194 -17.063 1.00 121.28 191 GLU a C 1
ATOM 3177 O O . GLU D 3 191 ? -21.122 -31.017 -16.786 1.00 121.28 191 GLU a O 1
ATOM 3183 N N . SER D 3 192 ? -20.549 -32.977 -17.728 1.00 118.11 192 SER a N 1
ATOM 3184 C CA . SER D 3 192 ? -19.249 -32.490 -18.163 1.00 118.11 192 SER a CA 1
ATOM 3185 C C . SER D 3 192 ? -19.406 -31.422 -19.237 1.00 118.11 192 SER a C 1
ATOM 3186 O O . SER D 3 192 ? -18.442 -30.729 -19.572 1.00 118.11 192 SER a O 1
ATOM 3189 N N . ALA D 3 193 ? -20.609 -31.282 -19.784 1.00 116.98 193 ALA a N 1
ATOM 3190 C CA . ALA D 3 193 ? -20.912 -30.204 -20.714 1.00 116.98 193 ALA a CA 1
ATOM 3191 C C . ALA D 3 193 ? -21.403 -28.946 -20.022 1.00 116.98 193 ALA a C 1
ATOM 3192 O O . ALA D 3 193 ? -20.965 -27.845 -20.368 1.00 116.98 193 ALA a O 1
ATOM 3194 N N . TYR D 3 194 ? -22.301 -29.078 -19.046 1.00 115.15 194 TYR a N 1
ATOM 3195 C CA . TYR D 3 194 ? -22.742 -27.904 -18.304 1.00 115.15 194 TYR a CA 1
ATOM 3196 C C . TYR D 3 194 ? -21.596 -27.278 -17.531 1.00 115.15 194 TYR a C 1
ATOM 3197 O O . TYR D 3 194 ? -21.542 -26.052 -17.384 1.00 115.15 194 TYR a O 1
ATOM 3206 N N . SER D 3 195 ? -20.677 -28.097 -17.019 1.00 112.96 195 SER a N 1
ATOM 3207 C CA . SER D 3 195 ? -19.519 -27.536 -16.336 1.00 112.96 195 SER a CA 1
ATOM 3208 C C . SER D 3 195 ? -18.710 -26.647 -17.271 1.00 112.96 195 SER a C 1
ATOM 3209 O O . SER D 3 195 ? -18.332 -25.530 -16.904 1.00 112.96 195 SER a O 1
ATOM 3212 N N . ALA D 3 196 ? -18.456 -27.114 -18.495 1.00 112.30 196 ALA a N 1
ATOM 3213 C CA . ALA D 3 196 ? -17.728 -26.293 -19.456 1.00 112.30 196 ALA a CA 1
ATOM 3214 C C . ALA D 3 196 ? -18.504 -25.037 -19.804 1.00 112.30 196 ALA a C 1
ATOM 3215 O O . ALA D 3 196 ? -17.926 -23.949 -19.914 1.00 112.30 196 ALA a O 1
ATOM 3217 N N . LEU D 3 197 ? -19.817 -25.170 -19.997 1.00 113.45 197 LEU a N 1
ATOM 3218 C CA . LEU D 3 197 ? -20.623 -24.017 -20.382 1.00 113.45 197 LEU a CA 1
ATOM 3219 C C . LEU D 3 197 ? -20.593 -22.943 -19.307 1.00 1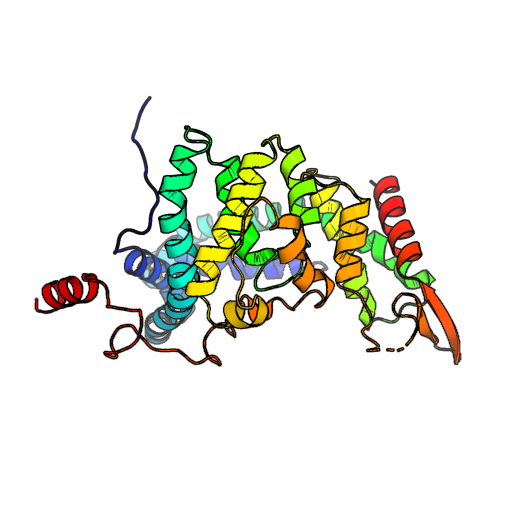13.45 197 LEU a C 1
ATOM 3220 O O . LEU D 3 197 ? -20.537 -21.747 -19.613 1.00 113.45 197 LEU a O 1
ATOM 3225 N N . GLU D 3 198 ? -20.650 -23.349 -18.040 1.00 123.05 198 GLU a N 1
ATOM 3226 C CA . GLU D 3 198 ? -20.457 -22.395 -16.956 1.00 123.05 198 GLU a CA 1
ATOM 3227 C C . GLU D 3 198 ? -19.053 -21.807 -17.006 1.00 123.05 198 GLU a C 1
ATOM 3228 O O . GLU D 3 198 ? -18.875 -20.588 -16.909 1.00 123.05 198 GLU a O 1
ATOM 3234 N N . GLU D 3 199 ? -18.048 -22.658 -17.220 1.00 121.92 199 GLU a N 1
ATOM 3235 C CA . GLU D 3 199 ? -16.658 -22.227 -17.125 1.00 121.92 199 GLU a CA 1
ATOM 3236 C C . GLU D 3 199 ? -16.316 -21.186 -18.181 1.00 121.92 199 GLU a C 1
ATOM 3237 O O . GLU D 3 199 ? -15.456 -20.328 -17.955 1.00 121.92 199 GLU a O 1
ATOM 3243 N N . ILE D 3 200 ? -16.969 -21.247 -19.343 1.00 115.68 200 ILE a N 1
ATOM 3244 C CA . ILE D 3 200 ? -16.594 -20.361 -20.444 1.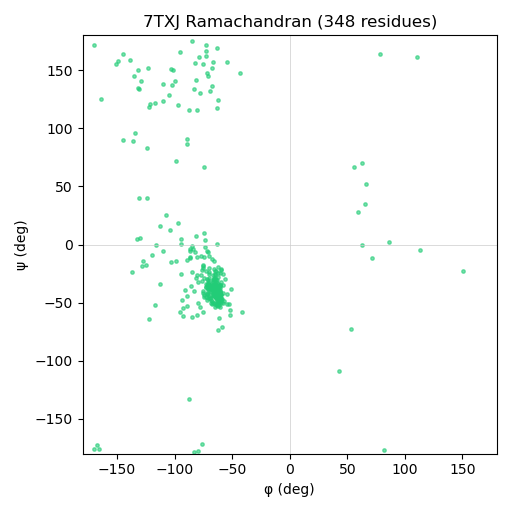00 115.68 200 ILE a CA 1
ATOM 3245 C C . ILE D 3 200 ? -16.754 -18.901 -20.036 1.00 115.68 200 ILE a C 1
ATOM 3246 O O . ILE D 3 200 ? -16.093 -18.012 -20.585 1.00 115.68 200 ILE a O 1
ATOM 3251 N N . GLU D 3 201 ? -17.623 -18.632 -19.065 1.00 122.86 201 GLU a N 1
ATOM 3252 C CA . GLU D 3 201 ? -17.714 -17.316 -18.439 1.00 122.86 201 GLU a CA 1
ATOM 3253 C C . GLU D 3 201 ? -17.945 -17.447 -16.940 1.00 122.86 201 GLU a C 1
ATOM 3254 O O . GLU D 3 201 ? -17.007 -17.353 -16.150 1.00 122.86 201 GLU a O 1
#

Sequence (352 aa):
RLSQASVLRYYAKRFTMNVGTTAHVLGKEVAGNPWVAKAIDKLSYQETYNWISDYQASHLAKQVAKQVAEKYGIPPTFQGLLMAYAEKVVANYILDYKGESLTQMHDNYLYELMQKMPSSGYIYVFIGKDGKTHTVDMSKVLTDIEDALLKRAGRQAHRKFDVRNDTSTRWKGKLYGIFVNYMGEDYAKEFVEQAYSNYEKVFVNIYTKIHNQLRTTLTSSAGAGATFPLWQIINEAIYAVYLTHKETASFLYAKYVARGIQPNVVKKILAETGNALKGIVPAVAQELGETVLDESNVISVVDDIVRKNPALPNSYAGIILQEARISTTPHYEGTEGFSSMESAYSALEEIE